Protein AF-A0A1H6KIJ2-F1 (afdb_monomer_lite)

Radius of gyration: 28.76 Å; chains: 1; bounding box: 81×51×108 Å

InterPro domains:
  IPR046292 Domain of unknown function DUF6329 [PF19854] (62-98)

Foldseek 3Di:
DDDDDKDDDDDDDDPDPPDAAEAAPEEAEDEQVVQVVCVVPQVDFDPVCVVCLVQFDDDPGYTRWHWYDYLPDQKIKTAHANNDRTRPDIDIGMRVVVVVVVVLFDPLNVVVVVLQVVQVVVVVVVVVVVDDDDDPVSRDDVVSNVVSVLVRVQVNLVVFLQWPHKDQPDPPDPPDDRMDTDTFDWDKWKKKWAKWKWFADDDDPDDDPPDPDDRIDTDDQQRVVVCQVLQQVLLVVPDDPLQVFANVLSPPPPNQPQNSFWRHWGWGWDDQPNGIIIMIMTITHDDDDPRSVVSVQVVVVCCQPPNVQVVQQPDWRDDPNGTMGMGRDDPPDPIDIDTPVVSVVDDDDDDPPPPDDD

Structure (mmCIF, N/CA/C/O backbone):
data_AF-A0A1H6KIJ2-F1
#
_entry.id   AF-A0A1H6KIJ2-F1
#
loop_
_atom_site.group_PDB
_atom_site.id
_atom_site.type_symbol
_atom_site.label_atom_id
_atom_site.label_alt_id
_atom_site.label_comp_id
_atom_site.label_asym_id
_atom_site.label_entity_id
_atom_site.label_seq_id
_atom_site.pdbx_PDB_ins_code
_atom_site.Cartn_x
_atom_site.Cartn_y
_atom_site.Cartn_z
_atom_site.occupancy
_atom_site.B_iso_or_equiv
_atom_site.auth_seq_id
_atom_site.auth_comp_id
_atom_site.auth_asym_id
_atom_site.auth_atom_id
_atom_site.pdbx_PDB_model_num
ATOM 1 N N . MET A 1 1 ? -14.673 24.470 26.037 1.00 60.09 1 MET A N 1
ATOM 2 C CA . MET A 1 1 ? -15.537 23.507 25.322 1.00 60.09 1 MET A CA 1
ATOM 3 C C . MET A 1 1 ? -15.009 23.392 23.914 1.00 60.09 1 MET A C 1
ATOM 5 O O . MET A 1 1 ? -15.068 24.378 23.185 1.00 60.09 1 MET A O 1
ATOM 9 N N . ASN A 1 2 ? -14.467 22.230 23.567 1.00 75.62 2 ASN A N 1
ATOM 10 C CA . ASN A 1 2 ? -14.126 21.924 22.184 1.00 75.62 2 ASN A CA 1
ATOM 11 C C . ASN A 1 2 ? -15.437 21.693 21.428 1.00 75.62 2 ASN A C 1
ATOM 13 O O . ASN A 1 2 ? -16.336 21.026 21.941 1.00 75.62 2 ASN A O 1
ATOM 17 N N . LYS A 1 3 ? -15.584 22.328 20.266 1.00 89.12 3 LYS A N 1
ATOM 18 C CA . LYS A 1 3 ? -16.722 22.100 19.374 1.00 89.12 3 LYS A CA 1
ATOM 19 C C . LYS A 1 3 ? -16.325 21.011 18.386 1.00 89.12 3 LYS A C 1
ATOM 21 O O . LYS A 1 3 ? -15.238 21.094 17.825 1.00 89.12 3 LYS A O 1
ATOM 26 N N . PHE A 1 4 ? -17.203 20.036 18.193 1.00 86.56 4 PHE A N 1
ATOM 27 C CA . PHE A 1 4 ? -17.086 19.051 17.125 1.00 86.56 4 PHE A CA 1
ATOM 28 C C . PHE A 1 4 ? -17.813 19.577 15.883 1.00 86.56 4 PHE A C 1
ATOM 30 O O . PHE A 1 4 ? -18.890 20.169 16.012 1.00 86.56 4 PHE A O 1
ATOM 37 N N . TYR A 1 5 ? -17.215 19.402 14.708 1.00 85.75 5 TYR A N 1
ATOM 38 C CA . TYR A 1 5 ? -17.758 19.853 13.430 1.00 85.75 5 TYR A CA 1
ATOM 39 C C . TYR A 1 5 ? -17.920 18.640 12.519 1.00 85.75 5 TYR A C 1
ATOM 41 O O . TYR A 1 5 ? -17.012 17.828 12.431 1.00 85.75 5 TYR A O 1
ATOM 49 N N . MET A 1 6 ? -19.065 18.542 11.850 1.00 89.31 6 MET A N 1
ATOM 50 C CA . MET A 1 6 ? -19.332 17.523 10.837 1.00 89.31 6 MET A CA 1
ATOM 51 C C . MET A 1 6 ? -20.196 18.125 9.733 1.00 89.31 6 MET A C 1
ATOM 53 O O . MET A 1 6 ? -20.999 19.033 9.993 1.00 89.31 6 MET A O 1
ATOM 57 N N . ASN A 1 7 ? -20.050 17.609 8.517 1.00 87.25 7 ASN A N 1
ATOM 58 C CA . ASN A 1 7 ? -20.950 17.937 7.421 1.00 87.25 7 ASN A CA 1
ATOM 59 C C . ASN A 1 7 ? -22.280 17.198 7.602 1.00 87.25 7 ASN A C 1
ATOM 61 O O . ASN A 1 7 ? -22.381 16.215 8.328 1.00 87.25 7 ASN A O 1
ATOM 65 N N . GLY A 1 8 ? -23.354 17.686 6.989 1.00 86.50 8 GLY A N 1
ATOM 66 C CA . GLY A 1 8 ? -24.650 17.031 7.132 1.00 86.50 8 GLY A CA 1
ATOM 67 C C . GLY A 1 8 ? -25.667 17.504 6.113 1.00 86.50 8 GLY A C 1
ATOM 68 O O . GLY A 1 8 ? -25.824 18.702 5.875 1.00 86.50 8 GLY A O 1
ATOM 69 N N . LYS A 1 9 ? -26.405 16.550 5.541 1.00 84.94 9 LYS A N 1
ATOM 70 C CA . LYS A 1 9 ? -27.549 16.817 4.668 1.00 84.94 9 LYS A CA 1
ATOM 71 C C . LYS A 1 9 ? -28.838 16.751 5.483 1.00 84.94 9 LYS A C 1
ATOM 73 O O . LYS A 1 9 ? -29.350 15.673 5.769 1.00 84.94 9 LYS A O 1
ATOM 78 N N . LEU A 1 10 ? -29.377 17.911 5.854 1.00 87.31 10 LEU A N 1
ATOM 79 C CA . LEU A 1 10 ? -30.657 17.989 6.559 1.00 87.31 10 LEU A CA 1
ATOM 80 C C . LEU A 1 10 ? -31.819 17.897 5.563 1.00 87.31 10 LEU A C 1
ATOM 82 O O . LEU A 1 10 ? -31.923 18.703 4.640 1.00 87.31 10 LEU A O 1
ATOM 86 N N . ILE A 1 11 ? -32.708 16.929 5.774 1.00 85.50 11 ILE A N 1
ATOM 87 C CA . ILE A 1 11 ? -33.933 16.731 4.990 1.00 85.50 11 ILE A CA 1
ATOM 88 C C . ILE A 1 11 ? -35.165 16.865 5.890 1.00 85.50 11 ILE A C 1
ATOM 90 O O . ILE A 1 11 ? -35.076 16.766 7.115 1.00 85.50 11 ILE A O 1
ATOM 94 N N . HIS A 1 12 ? -36.339 17.100 5.301 1.00 87.62 12 HIS A N 1
ATOM 95 C CA . HIS A 1 12 ? -37.582 17.053 6.069 1.00 87.62 12 HIS A CA 1
ATOM 96 C C . HIS A 1 12 ? -37.779 15.655 6.667 1.00 87.62 12 HIS A C 1
ATOM 98 O O . HIS A 1 12 ? -37.650 14.656 5.963 1.00 87.62 12 HIS A O 1
ATOM 104 N N . LYS A 1 13 ? -38.103 15.598 7.966 1.00 84.88 13 LYS A N 1
ATOM 105 C CA . LYS A 1 13 ? -38.296 14.334 8.688 1.00 84.88 13 LYS A CA 1
ATOM 106 C C . LYS A 1 13 ? -39.352 13.458 8.005 1.00 84.88 13 LYS A C 1
ATOM 108 O O . LYS A 1 13 ? -40.445 13.938 7.694 1.00 84.88 13 LYS A O 1
ATOM 113 N N . ALA A 1 14 ? -39.028 12.182 7.829 1.00 82.81 14 ALA A N 1
ATOM 114 C CA . ALA A 1 14 ? -39.998 11.158 7.469 1.00 82.81 14 ALA A CA 1
ATOM 115 C C . ALA A 1 14 ? -40.951 10.878 8.650 1.00 82.81 14 ALA A C 1
ATOM 117 O O . ALA A 1 14 ? -40.707 11.307 9.783 1.00 82.81 14 ALA A O 1
ATOM 118 N N . SER A 1 15 ? -42.070 10.196 8.391 1.00 86.12 15 SER A N 1
ATOM 119 C CA . SER A 1 15 ? -43.029 9.795 9.434 1.00 86.12 15 SER A CA 1
ATOM 120 C C . SER A 1 15 ? -42.448 8.773 10.416 1.00 86.12 15 SER A C 1
ATOM 122 O O . SER A 1 15 ? -42.837 8.756 11.582 1.00 86.12 15 SER A O 1
ATOM 124 N N . ASP A 1 16 ? -41.503 7.966 9.946 1.00 83.12 16 ASP A N 1
ATOM 125 C CA . ASP A 1 16 ? -40.693 7.005 10.683 1.00 83.12 16 ASP A CA 1
ATOM 126 C C . ASP A 1 16 ? -39.349 6.832 9.948 1.00 83.12 16 ASP A C 1
ATOM 128 O O . ASP A 1 16 ? -39.180 7.329 8.835 1.00 83.12 16 ASP A O 1
ATOM 132 N N . HIS A 1 17 ? -38.369 6.194 10.593 1.00 75.69 17 HIS A N 1
ATOM 133 C CA . HIS A 1 17 ? -37.035 5.992 10.009 1.00 75.69 17 HIS A CA 1
ATOM 134 C C . HIS A 1 17 ? -36.840 4.598 9.399 1.00 75.69 17 HIS A C 1
ATOM 136 O O . HIS A 1 17 ? -35.791 4.382 8.809 1.00 75.69 17 HIS A O 1
ATOM 142 N N . ASN A 1 18 ? -37.805 3.683 9.587 1.00 76.62 18 ASN A N 1
ATOM 143 C CA . ASN A 1 18 ? -37.815 2.268 9.179 1.00 76.62 18 ASN A CA 1
ATOM 144 C C . ASN A 1 18 ? -36.456 1.718 8.686 1.00 76.62 18 ASN A C 1
ATOM 146 O O . ASN A 1 18 ? -36.278 1.426 7.505 1.00 76.62 18 ASN A O 1
ATOM 150 N N . THR A 1 19 ? -35.476 1.645 9.592 1.00 84.00 19 THR A N 1
ATOM 151 C CA . THR A 1 19 ? -34.090 1.313 9.247 1.00 84.00 19 THR A CA 1
ATOM 152 C C . THR A 1 19 ? -33.938 -0.184 9.018 1.00 84.00 19 THR A C 1
ATOM 154 O O . THR A 1 19 ? -34.363 -0.979 9.860 1.00 84.00 19 THR A O 1
ATOM 157 N N . LYS A 1 20 ? -33.256 -0.558 7.937 1.00 88.06 20 LYS A N 1
ATOM 158 C CA . LYS A 1 20 ? -32.763 -1.916 7.691 1.00 88.06 20 LYS A CA 1
ATOM 159 C C . LYS A 1 20 ? -31.249 -1.951 7.914 1.00 88.06 20 LYS A C 1
ATOM 161 O O . LYS A 1 20 ? -30.598 -0.910 7.837 1.00 88.06 20 LYS A O 1
ATOM 166 N N . ARG A 1 21 ? -30.696 -3.121 8.241 1.00 92.56 21 ARG A N 1
ATOM 167 C CA . ARG A 1 21 ? -29.242 -3.296 8.363 1.00 92.56 21 ARG A CA 1
ATOM 168 C C . ARG A 1 21 ? -28.591 -3.031 7.002 1.00 92.56 21 ARG A C 1
ATOM 170 O O . ARG A 1 21 ? -29.127 -3.476 5.994 1.00 92.56 21 ARG A O 1
ATOM 177 N N . CYS A 1 22 ? -27.451 -2.349 6.990 1.00 94.56 22 CYS A N 1
ATOM 178 C CA . CYS A 1 22 ? -26.593 -2.259 5.812 1.00 94.56 22 CYS A CA 1
ATOM 179 C C . CYS A 1 22 ? -25.281 -2.989 6.103 1.00 94.56 22 CYS A C 1
ATOM 181 O O . CYS A 1 22 ? -24.675 -2.758 7.152 1.00 94.56 22 CYS A O 1
ATOM 183 N N . GLU A 1 23 ? -24.871 -3.871 5.203 1.00 95.44 23 GLU A N 1
ATOM 184 C CA . GLU A 1 23 ? -23.598 -4.587 5.234 1.00 95.44 23 GLU A CA 1
ATOM 185 C C . GLU A 1 23 ? -22.705 -3.992 4.144 1.00 95.44 23 GLU A C 1
ATOM 187 O O . GLU A 1 23 ? -23.127 -3.865 2.999 1.00 95.44 23 GLU A O 1
ATOM 192 N N . VAL A 1 24 ? -21.516 -3.517 4.521 1.00 95.81 24 VAL A N 1
ATOM 193 C CA . VAL A 1 24 ? -20.570 -2.912 3.575 1.00 95.81 24 VAL A CA 1
ATOM 194 C C . VAL A 1 24 ? -19.696 -4.025 3.017 1.00 95.81 24 VAL A C 1
ATOM 196 O O . VAL A 1 24 ? -18.833 -4.537 3.723 1.00 95.81 24 VAL A O 1
ATOM 199 N N . GLU A 1 25 ? -19.931 -4.386 1.761 1.00 94.06 25 GLU A N 1
ATOM 200 C CA . GLU A 1 25 ? -19.216 -5.451 1.050 1.00 94.06 25 GLU A CA 1
ATOM 201 C C . GLU A 1 25 ? -17.851 -4.990 0.538 1.00 94.06 25 GLU A C 1
ATOM 203 O O . GLU A 1 25 ? -16.907 -5.773 0.462 1.00 94.06 25 GLU A O 1
ATOM 208 N N . LYS A 1 26 ? -17.735 -3.707 0.173 1.00 90.31 26 LYS A N 1
ATOM 209 C CA . LYS A 1 26 ? -16.486 -3.117 -0.320 1.00 90.31 26 LYS A CA 1
ATOM 210 C C . LYS A 1 26 ? -16.385 -1.645 0.065 1.00 90.31 26 LYS A C 1
ATOM 212 O O . LYS A 1 26 ? -17.363 -0.898 -0.025 1.00 90.31 26 LYS A O 1
ATOM 217 N N . TRP A 1 27 ? -15.183 -1.237 0.459 1.00 91.12 27 TRP A N 1
ATOM 218 C CA . TRP A 1 27 ? -14.793 0.159 0.638 1.00 91.12 27 TRP A CA 1
ATOM 219 C C . TRP A 1 27 ? -14.029 0.598 -0.608 1.00 91.12 27 TRP A C 1
ATOM 221 O O . TRP A 1 27 ? -13.155 -0.129 -1.076 1.00 91.12 27 TRP A O 1
ATOM 231 N N . VAL A 1 28 ? -14.383 1.745 -1.182 1.00 89.19 28 VAL A N 1
ATOM 232 C CA . VAL A 1 28 ? -13.753 2.250 -2.406 1.00 89.19 28 VAL A CA 1
ATOM 233 C C . VAL A 1 28 ? -13.386 3.710 -2.216 1.00 89.19 28 VAL A C 1
ATOM 235 O O . VAL A 1 28 ? -14.250 4.540 -1.935 1.00 89.19 28 VAL A O 1
ATOM 238 N N . PHE A 1 29 ? -12.112 4.026 -2.406 1.00 88.56 29 PHE A N 1
ATOM 239 C CA . PHE A 1 29 ? -11.620 5.395 -2.405 1.00 88.56 29 PHE A CA 1
ATOM 240 C C . PHE A 1 29 ? -11.772 5.998 -3.800 1.00 88.56 29 PHE A C 1
ATOM 242 O O . PHE A 1 29 ? -11.504 5.350 -4.818 1.00 88.56 29 PHE A O 1
ATOM 249 N N . LEU A 1 30 ? -12.291 7.222 -3.842 1.00 89.00 30 LEU A N 1
ATOM 250 C CA . LEU A 1 30 ? -12.456 8.002 -5.055 1.00 89.00 30 LEU A CA 1
ATOM 251 C C . LEU A 1 30 ? -11.598 9.266 -4.994 1.00 89.00 30 LEU A C 1
ATOM 253 O O . LEU A 1 30 ? -11.577 9.925 -3.946 1.00 89.00 30 LEU A O 1
ATOM 257 N N . PRO A 1 31 ? -11.014 9.684 -6.131 1.00 86.94 31 PRO A N 1
ATOM 258 C CA . PRO A 1 31 ? -10.439 11.013 -6.255 1.00 86.94 31 PRO A CA 1
ATOM 259 C C . PRO A 1 31 ? -11.457 12.081 -5.852 1.00 86.94 31 PRO A C 1
ATOM 261 O O . PRO A 1 31 ? -12.638 12.002 -6.209 1.00 86.94 31 PRO A O 1
ATOM 264 N N . HIS A 1 32 ? -10.994 13.125 -5.163 1.00 89.44 32 HIS A N 1
ATOM 265 C CA . HIS A 1 32 ? -11.863 14.175 -4.617 1.00 89.44 32 HIS A CA 1
ATOM 266 C C . HIS A 1 32 ? -12.831 14.773 -5.656 1.00 89.44 32 HIS A C 1
ATOM 268 O O . HIS A 1 32 ? -14.014 14.982 -5.381 1.00 89.44 32 HIS A O 1
ATOM 274 N N . SER A 1 33 ? -12.359 15.009 -6.887 1.00 89.44 33 SER A N 1
ATOM 275 C CA . SER A 1 33 ? -13.191 15.541 -7.974 1.00 89.44 33 SER A CA 1
ATOM 276 C C . SER A 1 33 ? -14.326 14.602 -8.381 1.00 89.44 33 SER A C 1
ATOM 278 O O . SER A 1 33 ? -15.431 15.064 -8.675 1.00 89.44 33 SER A O 1
ATOM 280 N N . ASP A 1 34 ? -14.067 13.297 -8.400 1.00 90.38 34 ASP A N 1
ATOM 281 C CA . ASP A 1 34 ? -15.055 12.284 -8.762 1.00 90.38 34 ASP A CA 1
ATOM 282 C C . ASP A 1 34 ? -16.067 12.080 -7.638 1.00 90.38 34 ASP A C 1
ATOM 284 O O . ASP A 1 34 ? -17.275 12.045 -7.899 1.00 90.38 34 ASP A O 1
ATOM 288 N N . PHE A 1 35 ? -15.596 12.061 -6.388 1.00 93.00 35 PHE A N 1
ATOM 289 C CA . PHE A 1 35 ? -16.460 12.003 -5.215 1.00 93.00 35 PHE A CA 1
ATOM 290 C C . PHE A 1 35 ? -17.437 13.187 -5.174 1.00 93.00 35 PHE A C 1
ATOM 292 O O . PHE A 1 35 ? -18.651 12.990 -5.078 1.00 93.00 35 PHE A O 1
ATOM 299 N N . GLU A 1 36 ? -16.946 14.423 -5.318 1.00 92.25 36 GLU A N 1
ATOM 300 C CA . GLU A 1 36 ? -17.801 15.615 -5.315 1.00 92.25 36 GLU A CA 1
ATOM 301 C C . GLU A 1 36 ? -18.747 15.659 -6.526 1.00 92.25 36 GLU A C 1
ATOM 303 O O . GLU A 1 36 ? -19.911 16.053 -6.387 1.00 92.25 36 GLU A O 1
ATOM 308 N N . ARG A 1 37 ? -18.310 15.186 -7.705 1.00 92.19 37 ARG A N 1
ATOM 309 C CA . ARG A 1 37 ? -19.181 15.060 -8.886 1.00 92.19 37 ARG A CA 1
ATOM 310 C C . ARG A 1 37 ? -20.344 14.106 -8.617 1.00 92.19 37 ARG A C 1
ATOM 312 O O . ARG A 1 37 ? -21.491 14.462 -8.900 1.00 92.19 37 ARG A O 1
ATOM 319 N N . LEU A 1 38 ? -20.062 12.930 -8.059 1.00 92.56 38 LEU A N 1
ATOM 320 C CA . LEU A 1 38 ? -21.067 11.911 -7.760 1.00 92.56 38 LEU A CA 1
ATOM 321 C C . LEU A 1 38 ? -22.009 12.355 -6.632 1.00 92.56 38 LEU A C 1
ATOM 323 O O . LEU A 1 38 ? -23.226 12.204 -6.736 1.00 92.56 38 LEU A O 1
ATOM 327 N N . LYS A 1 39 ? -21.469 12.990 -5.589 1.00 92.00 39 LYS A N 1
ATOM 328 C CA . LYS A 1 39 ? -22.236 13.603 -4.495 1.00 92.00 39 LYS A CA 1
ATOM 329 C C . LYS A 1 39 ? -23.194 14.685 -4.998 1.00 92.00 39 LYS A C 1
ATOM 331 O O . LYS A 1 39 ? -24.330 14.765 -4.522 1.00 92.00 39 LYS A O 1
ATOM 336 N N . ALA A 1 40 ? -22.763 15.509 -5.955 1.00 92.00 40 ALA A N 1
ATOM 337 C CA . ALA A 1 40 ? -23.600 16.533 -6.573 1.00 92.00 40 ALA A CA 1
ATOM 338 C C . ALA A 1 40 ? -24.643 15.943 -7.541 1.00 92.00 40 ALA A C 1
ATOM 340 O O . ALA A 1 40 ? -25.762 16.456 -7.611 1.00 92.00 40 ALA A O 1
ATOM 341 N N . ASN A 1 41 ? -24.301 14.865 -8.257 1.00 91.62 41 ASN A N 1
ATOM 342 C CA . ASN A 1 41 ? -25.129 14.255 -9.301 1.00 91.62 41 ASN A CA 1
ATOM 343 C C . ASN A 1 41 ? -25.225 12.719 -9.152 1.00 91.62 41 ASN A C 1
ATOM 345 O O . ASN A 1 41 ? -24.701 11.985 -9.988 1.00 91.62 41 ASN A O 1
ATOM 349 N N . PRO A 1 42 ? -25.965 12.199 -8.155 1.00 87.94 42 PRO A N 1
ATOM 350 C CA . PRO A 1 42 ? -26.013 10.764 -7.847 1.00 87.94 42 PRO A CA 1
ATOM 351 C C . PRO A 1 42 ? -26.797 9.911 -8.862 1.00 87.94 42 PRO A C 1
ATOM 353 O O . PRO A 1 42 ? -26.993 8.730 -8.634 1.00 87.94 42 PRO A O 1
ATOM 356 N N . TYR A 1 43 ? -27.288 10.488 -9.961 1.00 88.19 43 TYR A N 1
ATOM 357 C CA . TYR A 1 43 ? -27.864 9.732 -11.086 1.00 88.19 43 TYR A CA 1
ATOM 358 C C . TYR A 1 43 ? -26.840 9.451 -12.189 1.00 88.19 43 TYR A C 1
ATOM 360 O O . TYR A 1 43 ? -27.171 8.806 -13.180 1.00 88.19 43 TYR A O 1
ATOM 368 N N . GLN A 1 44 ? -25.629 9.990 -12.060 1.00 89.06 44 GLN A N 1
ATOM 369 C CA . GLN A 1 44 ? -24.571 9.758 -13.022 1.00 89.06 44 GLN A CA 1
ATOM 370 C C . GLN A 1 44 ? -24.014 8.345 -12.837 1.00 89.06 44 GLN A C 1
ATOM 372 O O . GLN A 1 44 ? -23.743 7.923 -11.712 1.00 89.06 44 GLN A O 1
ATOM 377 N N . GLU A 1 45 ? -23.839 7.636 -13.950 1.00 91.50 45 GLU A N 1
ATOM 378 C CA . GLU A 1 45 ? -23.114 6.369 -13.968 1.00 91.50 45 GLU A CA 1
ATOM 379 C C . GLU A 1 45 ? -21.674 6.588 -13.502 1.00 91.50 45 GLU A C 1
ATOM 381 O O . GLU A 1 45 ? -21.045 7.601 -13.830 1.00 91.50 45 GLU A O 1
ATOM 386 N N . HIS A 1 46 ? -21.163 5.648 -12.714 1.00 90.62 46 HIS A N 1
ATOM 387 C CA . HIS A 1 46 ? -19.815 5.734 -12.180 1.00 90.62 46 HIS A CA 1
ATOM 388 C C . HIS A 1 46 ? -19.137 4.371 -12.222 1.00 90.62 46 HIS A C 1
ATOM 390 O O . HIS A 1 46 ? -19.660 3.389 -11.704 1.00 90.62 46 HIS A O 1
ATOM 396 N N . GLU A 1 47 ? -17.925 4.341 -12.765 1.00 86.31 47 GLU A N 1
ATOM 397 C CA . GLU A 1 47 ? -17.111 3.133 -12.930 1.00 86.31 47 GLU A CA 1
ATOM 398 C C . GLU A 1 47 ? -16.960 2.300 -11.648 1.00 86.31 47 GLU A C 1
ATOM 400 O O . GLU A 1 47 ? -17.204 1.100 -11.673 1.00 86.31 47 GLU A O 1
ATOM 405 N N . ALA A 1 48 ? -16.657 2.930 -10.508 1.00 86.69 48 ALA A N 1
ATOM 406 C CA . ALA A 1 48 ? -16.575 2.254 -9.209 1.00 86.69 48 ALA A CA 1
ATOM 407 C C . ALA A 1 48 ? -17.856 1.491 -8.814 1.00 86.69 48 ALA A C 1
ATOM 409 O O . ALA A 1 48 ? -17.786 0.476 -8.124 1.00 86.69 48 ALA A O 1
ATOM 410 N N . ILE A 1 49 ? -19.026 1.969 -9.246 1.00 91.94 49 ILE A N 1
ATOM 411 C CA . ILE A 1 49 ? -20.320 1.332 -8.969 1.00 91.94 49 ILE A CA 1
ATOM 412 C C . ILE A 1 49 ? -20.532 0.172 -9.935 1.00 91.94 49 ILE A C 1
ATOM 414 O O . ILE A 1 49 ? -20.928 -0.904 -9.501 1.00 91.94 49 ILE A O 1
ATOM 418 N N . THR A 1 50 ? -20.208 0.359 -11.216 1.00 90.69 50 THR A N 1
ATOM 419 C CA . THR A 1 50 ? -20.230 -0.711 -12.222 1.00 90.69 50 THR A CA 1
ATOM 420 C C . THR A 1 50 ? -19.337 -1.884 -11.811 1.00 90.69 50 THR A C 1
ATOM 422 O O . THR A 1 50 ? -19.776 -3.0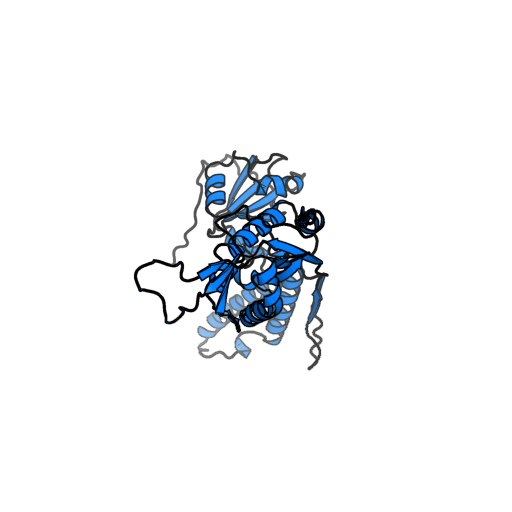31 -11.864 1.00 90.69 50 THR A O 1
ATOM 425 N N . ALA A 1 51 ? -18.121 -1.597 -11.337 1.00 85.94 51 ALA A N 1
ATOM 426 C CA . ALA A 1 51 ? -17.136 -2.588 -10.907 1.00 85.94 51 ALA A CA 1
ATOM 427 C C . ALA A 1 51 ? -17.622 -3.448 -9.733 1.00 85.94 51 ALA A C 1
ATOM 429 O O . ALA A 1 51 ? -17.384 -4.652 -9.686 1.00 85.94 51 ALA A O 1
ATOM 430 N N . ALA A 1 52 ? -18.311 -2.827 -8.775 1.00 89.00 52 ALA A N 1
ATOM 431 C CA . ALA A 1 52 ? -18.778 -3.485 -7.560 1.00 89.00 52 ALA A CA 1
ATOM 432 C C . ALA A 1 52 ? -20.258 -3.894 -7.618 1.00 89.00 52 ALA A C 1
ATOM 434 O O . ALA A 1 52 ? -20.825 -4.302 -6.605 1.00 89.00 52 ALA A O 1
ATOM 435 N N . ARG A 1 53 ? -20.898 -3.786 -8.788 1.00 90.81 53 ARG A N 1
ATOM 436 C CA . ARG A 1 53 ? -22.342 -3.984 -8.958 1.00 90.81 53 ARG A CA 1
ATOM 437 C C . ARG A 1 53 ? -22.823 -5.329 -8.434 1.00 90.81 53 ARG A C 1
ATOM 439 O O . ARG A 1 53 ? -23.847 -5.386 -7.766 1.00 90.81 53 ARG A O 1
ATOM 446 N N . ASP A 1 54 ? -22.064 -6.384 -8.702 1.00 90.69 54 ASP A N 1
ATOM 447 C CA . ASP A 1 54 ? -22.444 -7.752 -8.342 1.00 90.69 54 ASP A CA 1
ATOM 448 C C . ASP A 1 54 ? -22.310 -8.035 -6.830 1.00 90.69 54 ASP A C 1
ATOM 450 O O . ASP A 1 54 ? -22.793 -9.060 -6.353 1.00 90.69 54 ASP A O 1
ATOM 454 N N . LEU A 1 55 ? -21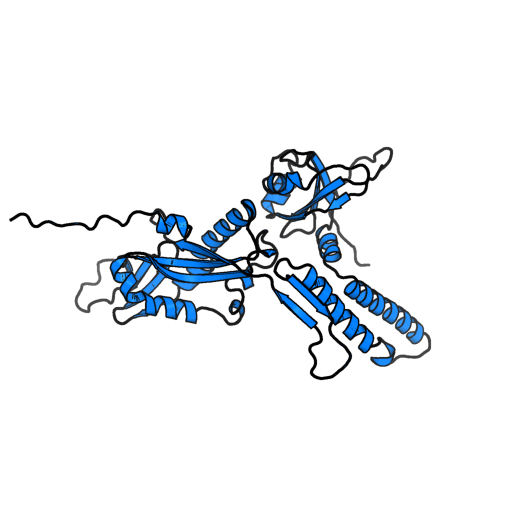.693 -7.122 -6.068 1.00 92.38 55 LEU A N 1
ATOM 455 C CA . LEU A 1 55 ? -21.636 -7.170 -4.604 1.00 92.38 55 LEU A CA 1
ATOM 456 C C . LEU A 1 55 ? -22.869 -6.526 -3.955 1.00 92.38 55 LEU A C 1
ATOM 458 O O . LEU A 1 55 ? -23.168 -6.806 -2.799 1.00 92.38 55 LEU A O 1
ATOM 462 N N . MET A 1 56 ? -23.590 -5.664 -4.677 1.00 95.62 56 MET A N 1
ATOM 463 C CA . MET A 1 56 ? -24.723 -4.915 -4.137 1.00 95.62 56 MET A CA 1
ATOM 464 C C . MET A 1 56 ? -26.048 -5.612 -4.432 1.00 95.62 56 MET A C 1
ATOM 466 O O . MET A 1 56 ? -26.370 -5.902 -5.584 1.00 95.62 56 MET A O 1
ATOM 470 N N . TYR A 1 57 ? -26.819 -5.882 -3.382 1.00 94.56 57 TYR A N 1
ATOM 471 C CA . TYR A 1 57 ? -28.148 -6.477 -3.483 1.00 94.56 57 TYR A CA 1
ATOM 472 C C . TYR A 1 57 ? -28.935 -6.303 -2.180 1.00 94.56 57 TYR A C 1
ATOM 474 O O . TYR A 1 57 ? -28.388 -6.001 -1.121 1.00 94.56 57 TYR A O 1
ATOM 482 N N . GLU A 1 58 ? -30.243 -6.541 -2.232 1.00 94.44 58 GLU A N 1
ATOM 483 C CA . GLU A 1 58 ? -31.094 -6.607 -1.045 1.00 94.44 58 GLU A CA 1
ATOM 484 C C . GLU A 1 58 ? -31.504 -8.060 -0.762 1.00 94.44 58 GLU A C 1
ATOM 486 O O . GLU A 1 58 ? -32.062 -8.739 -1.628 1.00 94.44 58 GLU A O 1
ATOM 491 N N . ASP A 1 59 ? -31.279 -8.530 0.468 1.00 92.44 59 ASP A N 1
ATOM 492 C CA . ASP A 1 59 ? -31.821 -9.800 0.963 1.00 92.44 59 ASP A CA 1
ATOM 493 C C . ASP A 1 59 ? -32.950 -9.556 1.989 1.00 92.44 59 ASP A C 1
ATOM 495 O O . ASP A 1 59 ? -33.435 -8.439 2.146 1.00 92.44 59 ASP A O 1
ATOM 499 N N . ASN A 1 60 ? -33.443 -10.571 2.704 1.00 90.12 60 ASN A N 1
ATOM 500 C CA . ASN A 1 60 ? -34.534 -10.351 3.670 1.00 90.12 60 ASN A CA 1
ATOM 501 C C . ASN A 1 60 ? -34.118 -9.558 4.927 1.00 90.12 60 ASN A C 1
ATOM 503 O O . ASN A 1 60 ? -34.981 -9.009 5.614 1.00 90.12 60 ASN A O 1
ATOM 507 N N . ASN A 1 61 ? -32.827 -9.506 5.246 1.00 90.88 61 ASN A N 1
ATOM 508 C CA . ASN A 1 61 ? -32.287 -9.010 6.509 1.00 90.88 61 ASN A CA 1
ATOM 509 C C . ASN A 1 61 ? -31.520 -7.690 6.354 1.00 90.88 61 ASN A C 1
ATOM 511 O O . ASN A 1 61 ? -31.587 -6.846 7.252 1.00 90.88 61 ASN A O 1
ATOM 515 N N . ALA A 1 62 ? -30.822 -7.499 5.235 1.00 94.75 62 ALA A N 1
ATOM 516 C CA . ALA A 1 62 ? -29.904 -6.395 5.011 1.00 94.75 62 ALA A CA 1
ATOM 517 C C . ALA A 1 62 ? -29.943 -5.858 3.570 1.00 94.75 62 ALA A C 1
ATOM 519 O O . ALA A 1 62 ? -30.452 -6.497 2.647 1.00 94.75 62 ALA A O 1
ATOM 520 N N . TYR A 1 63 ? -29.439 -4.638 3.415 1.00 95.38 63 TYR A N 1
ATOM 521 C CA . TYR A 1 63 ? -28.897 -4.148 2.154 1.00 95.38 63 TYR A CA 1
ATOM 522 C C . TYR A 1 63 ? -27.401 -4.451 2.139 1.00 95.38 63 TYR A C 1
ATOM 524 O O . TYR A 1 63 ? -26.702 -4.096 3.089 1.00 95.38 63 TYR A O 1
ATOM 532 N N . HIS A 1 64 ? -26.925 -5.086 1.080 1.00 96.44 64 HIS A N 1
ATOM 533 C CA . HIS A 1 64 ? -25.509 -5.267 0.799 1.00 96.44 64 HIS A CA 1
ATOM 534 C C . HIS A 1 64 ? -25.066 -4.092 -0.065 1.00 96.44 64 HIS A C 1
ATOM 536 O O . HIS A 1 64 ? -25.586 -3.877 -1.159 1.00 96.44 64 HIS A O 1
ATOM 542 N N . CYS A 1 65 ? -24.172 -3.277 0.477 1.00 97.00 65 CYS A N 1
ATOM 543 C CA . CYS A 1 65 ? -23.815 -1.964 -0.035 1.00 97.00 65 CYS A CA 1
ATOM 544 C C . CYS A 1 65 ? -22.309 -1.872 -0.284 1.00 97.00 65 CYS A C 1
ATOM 546 O O . CYS A 1 65 ? -21.522 -2.619 0.292 1.00 97.00 65 CYS A O 1
ATOM 548 N N . ILE A 1 66 ? -21.893 -0.854 -1.029 1.00 95.75 66 ILE A N 1
ATOM 549 C CA . ILE A 1 66 ? -20.510 -0.362 -0.997 1.00 95.75 66 ILE A CA 1
ATOM 550 C C . ILE A 1 66 ? -20.437 0.980 -0.272 1.00 95.75 66 ILE A C 1
ATOM 552 O O . ILE A 1 66 ? -21.405 1.747 -0.270 1.00 95.75 66 ILE A O 1
ATOM 556 N N . MET A 1 67 ? -19.288 1.278 0.332 1.00 96.31 67 MET A N 1
ATOM 557 C CA . MET A 1 67 ? -18.978 2.605 0.860 1.00 96.31 67 MET A CA 1
ATOM 558 C C . MET A 1 67 ? -17.965 3.284 -0.055 1.00 96.31 67 MET A C 1
ATOM 560 O O . MET A 1 67 ? -16.838 2.812 -0.185 1.00 96.31 67 MET A O 1
ATOM 564 N N . LEU A 1 68 ? -18.354 4.407 -0.655 1.00 94.88 68 LEU A N 1
ATOM 565 C CA . LEU A 1 68 ? -17.422 5.284 -1.356 1.00 94.88 68 LEU A CA 1
ATOM 566 C C . LEU A 1 68 ? -16.877 6.329 -0.383 1.00 94.88 68 LEU A C 1
ATOM 568 O O . LEU A 1 68 ? -17.659 6.992 0.302 1.00 94.88 68 LEU A O 1
ATOM 572 N N . LEU A 1 69 ? -15.560 6.491 -0.351 1.00 93.56 69 LEU A N 1
ATOM 573 C CA . LEU A 1 69 ? -14.845 7.470 0.463 1.00 93.56 69 LEU A CA 1
ATOM 574 C C . LEU A 1 69 ? -14.111 8.463 -0.436 1.00 93.56 69 LEU A C 1
ATOM 576 O O . LEU A 1 69 ? -13.629 8.107 -1.508 1.00 93.56 69 LEU A O 1
ATOM 580 N N . ASP A 1 70 ? -14.024 9.708 0.013 1.00 90.50 70 ASP A N 1
ATOM 581 C CA . ASP A 1 70 ? -13.158 10.716 -0.596 1.00 90.50 70 ASP A CA 1
ATOM 582 C C . ASP A 1 70 ? -11.709 10.494 -0.133 1.00 90.50 70 ASP A C 1
ATOM 584 O O . ASP A 1 70 ? -11.447 10.475 1.068 1.00 90.50 70 ASP A O 1
ATOM 588 N N . GLU A 1 71 ? -10.761 10.355 -1.063 1.00 84.81 71 GLU A N 1
ATOM 589 C CA . GLU A 1 71 ? -9.329 10.183 -0.758 1.00 84.81 71 GLU A CA 1
ATOM 590 C C . GLU A 1 71 ? -8.737 11.281 0.139 1.00 84.81 71 GLU A C 1
ATOM 592 O O . GLU A 1 71 ? -7.777 11.033 0.878 1.00 84.81 71 GLU A O 1
ATOM 597 N N . TYR A 1 72 ? -9.284 12.499 0.072 1.00 83.31 72 TYR A N 1
ATOM 598 C CA . TYR A 1 72 ? -8.808 13.651 0.846 1.00 83.31 72 TYR A CA 1
ATOM 599 C C . TYR A 1 72 ? -9.866 14.228 1.791 1.00 83.31 72 TYR A C 1
ATOM 601 O O . TYR A 1 72 ? -9.583 15.175 2.530 1.00 83.31 72 TYR A O 1
ATOM 609 N N . GLY A 1 73 ? -11.075 13.675 1.763 1.00 86.00 73 GLY A N 1
ATOM 610 C CA . GLY A 1 73 ? -12.196 14.095 2.589 1.00 86.00 73 GLY A CA 1
ATOM 611 C C . GLY A 1 73 ? -12.423 13.179 3.788 1.00 86.00 73 GLY A C 1
ATOM 612 O O . GLY A 1 73 ? -11.792 12.141 3.956 1.00 86.00 73 GLY A O 1
ATOM 613 N N . GLU A 1 74 ? -13.362 13.587 4.638 1.00 89.75 74 GLU A N 1
ATOM 614 C CA . GLU A 1 74 ? -13.789 12.803 5.807 1.00 89.75 74 GLU A CA 1
ATOM 615 C C . GLU A 1 74 ? -15.160 12.141 5.581 1.00 89.75 74 GLU A C 1
ATOM 617 O O . GLU A 1 74 ? -15.561 11.248 6.321 1.00 89.75 74 GLU A O 1
ATOM 622 N N . ASP A 1 75 ? -15.901 12.567 4.556 1.00 92.62 75 ASP A N 1
ATOM 623 C CA . ASP A 1 75 ? -17.265 12.117 4.279 1.00 92.62 75 ASP A CA 1
ATOM 624 C C . ASP A 1 75 ? -17.299 10.927 3.306 1.00 92.62 75 ASP A C 1
ATOM 626 O O . ASP A 1 75 ? -16.351 10.666 2.568 1.00 92.62 75 ASP A O 1
ATOM 630 N N . GLY A 1 76 ? -18.436 10.231 3.266 1.00 95.12 76 GLY A N 1
ATOM 631 C CA . GLY A 1 76 ? -18.653 9.089 2.384 1.00 95.12 76 GLY A CA 1
ATOM 632 C C . GLY A 1 76 ? -20.067 9.002 1.817 1.00 95.12 76 GLY A C 1
ATOM 633 O O . GLY A 1 76 ? -20.991 9.718 2.224 1.00 95.12 76 GLY A O 1
ATOM 634 N N . LEU A 1 77 ? -20.236 8.094 0.860 1.00 95.81 77 LEU A N 1
ATOM 635 C CA . LEU A 1 77 ? -21.519 7.716 0.277 1.00 95.81 77 LEU A CA 1
ATOM 636 C C . LEU A 1 77 ? -21.713 6.209 0.442 1.00 95.81 77 LEU A C 1
ATOM 638 O O . LEU A 1 77 ? -20.977 5.420 -0.144 1.00 95.81 77 LEU A O 1
ATOM 642 N N . LEU A 1 78 ? -22.732 5.813 1.201 1.00 96.31 78 LEU A N 1
ATOM 643 C CA . LEU A 1 78 ? -23.172 4.421 1.256 1.00 96.31 78 LEU A CA 1
ATOM 644 C C . LEU A 1 78 ? -24.142 4.175 0.102 1.00 96.31 78 LEU A C 1
ATOM 646 O O . LEU A 1 78 ? -25.123 4.914 -0.018 1.00 96.31 78 LEU A O 1
ATOM 650 N N . ILE A 1 79 ? -23.873 3.168 -0.729 1.00 96.38 79 ILE A N 1
ATOM 651 C CA . ILE A 1 79 ? -24.580 2.941 -1.993 1.00 96.38 79 ILE A CA 1
ATOM 652 C C . ILE A 1 79 ? -25.061 1.500 -2.104 1.00 96.38 79 ILE A C 1
ATOM 654 O O . ILE A 1 79 ? -24.314 0.567 -1.829 1.00 96.38 79 ILE A O 1
ATOM 658 N N . GLU A 1 80 ? -26.291 1.348 -2.580 1.00 95.38 80 GLU A N 1
ATOM 659 C CA . GLU A 1 80 ? -26.818 0.110 -3.147 1.00 95.38 80 GLU A CA 1
ATOM 660 C C . GLU A 1 80 ? -27.386 0.458 -4.537 1.00 95.38 80 GLU A C 1
ATOM 662 O O . GLU A 1 80 ? -28.036 1.496 -4.717 1.00 95.38 80 GLU A O 1
ATOM 667 N N . ALA A 1 81 ? -27.055 -0.342 -5.552 1.00 93.38 81 ALA A N 1
ATOM 668 C CA . ALA A 1 81 ? -27.317 0.009 -6.945 1.00 93.38 81 ALA A CA 1
ATOM 669 C C . ALA A 1 81 ? -28.510 -0.725 -7.582 1.00 93.38 81 ALA A C 1
ATOM 671 O O . ALA A 1 81 ? -28.886 -0.375 -8.695 1.00 93.38 81 ALA A O 1
ATOM 672 N N . GLU A 1 82 ? -29.103 -1.730 -6.936 1.00 89.56 82 GLU A N 1
ATOM 673 C CA . GLU A 1 82 ? -30.131 -2.643 -7.461 1.00 89.56 82 GLU A CA 1
ATOM 674 C C . GLU A 1 82 ? -29.812 -3.178 -8.876 1.00 89.56 82 GLU A C 1
ATOM 676 O O . GLU A 1 82 ? -30.695 -3.287 -9.733 1.00 89.56 82 GLU A O 1
ATOM 681 N N . GLY A 1 83 ? -28.537 -3.466 -9.162 1.00 89.00 83 GLY A N 1
ATOM 682 C CA . GLY A 1 83 ? -28.083 -3.931 -10.479 1.00 89.00 83 GLY A CA 1
ATOM 683 C C . GLY A 1 83 ? -27.961 -2.847 -11.562 1.00 89.00 83 GLY A C 1
ATOM 684 O O . GLY A 1 83 ? -27.838 -3.186 -12.738 1.00 89.00 83 GLY A O 1
ATOM 685 N N . PHE A 1 84 ? -27.992 -1.562 -11.199 1.00 90.88 84 PHE A N 1
ATOM 686 C CA . PHE A 1 84 ? -27.668 -0.445 -12.093 1.00 90.88 84 PHE A CA 1
ATOM 687 C C . PHE A 1 84 ? -26.201 -0.010 -11.950 1.00 90.88 84 PHE A C 1
ATOM 689 O O . PHE A 1 84 ? -25.511 -0.382 -11.007 1.00 90.88 84 PHE A O 1
ATOM 696 N N . ASP A 1 85 ? -25.746 0.835 -12.874 1.00 90.69 85 ASP A N 1
ATOM 697 C CA . ASP A 1 85 ? -24.382 1.383 -12.892 1.00 90.69 85 ASP A CA 1
ATOM 698 C C . ASP A 1 85 ? -24.292 2.770 -12.212 1.00 90.69 85 ASP A C 1
ATOM 700 O O . ASP A 1 85 ? -23.318 3.507 -12.370 1.00 90.69 85 ASP A O 1
ATOM 704 N N . TYR A 1 86 ? -25.326 3.148 -11.450 1.00 90.81 86 TYR A N 1
ATOM 705 C CA . TYR A 1 86 ? -25.425 4.409 -10.711 1.00 90.81 86 TYR A CA 1
ATOM 706 C C . TYR A 1 86 ? -26.018 4.181 -9.301 1.00 90.81 86 TYR A C 1
ATOM 708 O O . TYR A 1 86 ? -26.692 3.170 -9.080 1.00 90.81 86 TYR A O 1
ATOM 716 N N . PRO A 1 87 ? -25.817 5.110 -8.340 1.00 91.94 87 PRO A N 1
ATOM 717 C CA . PRO A 1 87 ? -26.334 4.992 -6.974 1.00 91.94 87 PRO A CA 1
ATOM 718 C C . PRO A 1 87 ? -27.864 5.083 -6.906 1.00 91.94 87 PRO A C 1
ATOM 720 O O . PRO A 1 87 ? -28.446 6.159 -6.736 1.00 91.94 87 PRO A O 1
ATOM 723 N N . ARG A 1 88 ? -28.544 3.944 -7.031 1.00 93.12 88 ARG A N 1
ATOM 724 C CA . ARG A 1 88 ? -30.007 3.895 -7.012 1.00 93.12 88 ARG A CA 1
ATOM 725 C C . ARG A 1 88 ? -30.582 4.171 -5.627 1.00 93.12 88 ARG A C 1
ATOM 727 O O . ARG A 1 88 ? -31.528 4.952 -5.499 1.00 93.12 88 ARG A O 1
ATOM 734 N N . LEU A 1 89 ? -29.966 3.592 -4.604 1.00 93.19 89 LEU A N 1
ATOM 735 C CA . LEU A 1 89 ? -30.151 3.927 -3.203 1.00 93.19 89 LEU A CA 1
ATOM 736 C C . LEU A 1 89 ? -28.835 4.504 -2.684 1.00 93.19 89 LEU A C 1
ATOM 738 O O . LEU A 1 89 ? -27.767 3.926 -2.875 1.00 93.19 89 LEU A O 1
ATOM 742 N N . SER A 1 90 ? -28.893 5.664 -2.030 1.00 93.12 90 SER A N 1
ATOM 743 C CA . SER A 1 90 ? -27.698 6.258 -1.440 1.00 93.12 90 SER A CA 1
ATOM 744 C C . SER A 1 90 ? -27.975 7.040 -0.167 1.00 93.12 90 SER A C 1
ATOM 746 O O . SER A 1 90 ? -29.041 7.635 0.028 1.00 93.12 90 SER A O 1
ATOM 748 N N . MET A 1 91 ? -26.972 7.060 0.703 1.00 92.38 91 MET A N 1
ATOM 749 C CA . MET A 1 91 ? -26.965 7.830 1.937 1.00 92.38 91 MET A CA 1
ATOM 750 C C . MET A 1 91 ? -25.647 8.588 2.052 1.00 92.38 91 MET A C 1
ATOM 752 O O . MET A 1 91 ? -24.574 8.011 1.912 1.00 92.38 91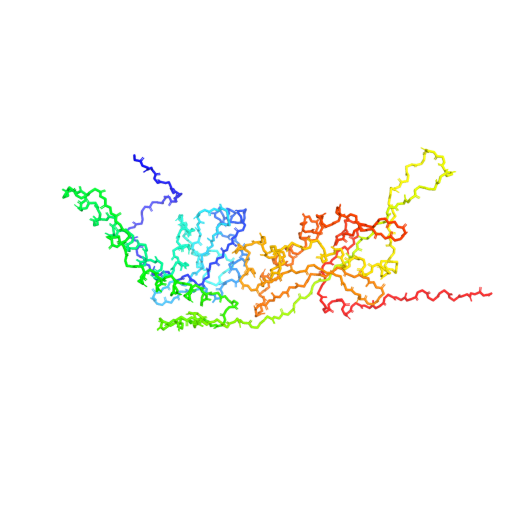 MET A O 1
ATOM 756 N N . PHE A 1 92 ? -25.742 9.888 2.339 1.00 93.38 92 PHE A N 1
ATOM 757 C CA . PHE A 1 92 ? -24.581 10.677 2.731 1.00 93.38 92 PHE A CA 1
ATOM 758 C C . PHE A 1 92 ? -24.179 10.294 4.153 1.00 93.38 92 PHE A C 1
ATOM 760 O O . PHE A 1 92 ? -24.999 10.399 5.070 1.00 93.38 92 PHE A O 1
ATOM 767 N N . VAL A 1 93 ? -22.936 9.858 4.316 1.00 94.31 93 VAL A N 1
ATOM 768 C CA . VAL A 1 93 ? -22.375 9.425 5.590 1.00 94.31 93 VAL A CA 1
ATOM 769 C C . VAL A 1 93 ? -21.347 10.467 6.013 1.00 94.31 93 VAL A C 1
ATOM 771 O O . VAL A 1 93 ? -20.263 10.516 5.435 1.00 94.31 93 VAL A O 1
ATOM 774 N N . PRO A 1 94 ? -21.681 11.353 6.963 1.00 92.81 94 PRO A N 1
ATOM 775 C CA . PRO A 1 94 ? -20.697 12.290 7.470 1.00 92.81 94 PRO A CA 1
ATOM 776 C C . PRO A 1 94 ? -19.642 11.556 8.290 1.00 92.81 94 PRO A C 1
ATOM 778 O O . PRO A 1 94 ? -19.990 10.621 9.015 1.00 92.81 94 PRO A O 1
ATOM 781 N N . ASP A 1 95 ? -18.393 12.013 8.203 1.00 92.00 95 ASP A N 1
ATOM 782 C CA . ASP A 1 95 ? -17.275 11.442 8.975 1.00 92.00 95 ASP A CA 1
ATOM 783 C C . ASP A 1 95 ? -17.120 9.917 8.750 1.00 92.00 95 ASP A C 1
ATOM 785 O O . ASP A 1 95 ? -16.849 9.130 9.658 1.00 92.00 95 ASP A O 1
ATOM 789 N N . ALA A 1 96 ? -17.367 9.479 7.510 1.00 94.00 96 ALA A N 1
ATOM 790 C CA . ALA A 1 96 ? -17.283 8.086 7.088 1.00 94.00 96 ALA A CA 1
ATOM 791 C C . ALA A 1 96 ? -15.862 7.526 7.199 1.00 94.00 96 ALA A C 1
ATOM 793 O O . ALA A 1 96 ? -15.701 6.329 7.430 1.00 94.00 96 ALA A O 1
ATOM 794 N N . LYS A 1 97 ? -14.840 8.379 7.085 1.00 90.94 97 LYS A N 1
ATOM 795 C CA . LYS A 1 97 ? -13.447 7.975 7.273 1.00 90.94 97 LYS A CA 1
ATOM 796 C C . LYS A 1 97 ? -13.179 7.481 8.696 1.00 90.94 97 LYS A C 1
ATOM 798 O O . LYS A 1 97 ? -12.622 6.401 8.851 1.00 90.94 97 LYS A O 1
ATOM 803 N N . SER A 1 98 ? -13.713 8.145 9.722 1.00 90.75 98 SER A N 1
ATOM 804 C CA . SER A 1 98 ? -13.663 7.637 11.103 1.00 90.75 98 SER A CA 1
ATOM 805 C C . SER A 1 98 ? -14.363 6.276 11.261 1.00 90.75 98 SER A C 1
ATOM 807 O O . SER A 1 98 ? -13.972 5.449 12.087 1.00 90.75 98 SER A O 1
ATOM 809 N N . ILE A 1 99 ? -15.413 6.009 10.473 1.00 93.06 99 ILE A N 1
ATOM 810 C CA . ILE A 1 99 ? -16.086 4.698 10.461 1.00 93.06 99 ILE A CA 1
ATOM 811 C C . ILE A 1 99 ? -15.182 3.640 9.817 1.00 93.06 99 ILE A C 1
ATOM 813 O O . ILE A 1 99 ? -15.113 2.524 10.330 1.00 93.06 99 ILE A O 1
ATOM 817 N N . TYR A 1 100 ? -14.485 3.986 8.734 1.00 91.12 100 TYR A N 1
ATOM 818 C CA . TYR A 1 100 ? -13.513 3.111 8.081 1.00 91.12 100 TYR A CA 1
ATOM 819 C C . TYR A 1 100 ? -12.333 2.773 8.997 1.00 91.12 100 TYR A C 1
ATOM 821 O O . TYR A 1 100 ? -12.031 1.600 9.195 1.00 91.12 100 TYR A O 1
ATOM 829 N N . GLU A 1 101 ? -11.739 3.774 9.647 1.00 89.00 101 GLU A N 1
ATOM 830 C CA . GLU A 1 101 ? -10.656 3.577 10.619 1.00 89.00 101 GLU A CA 1
ATOM 831 C C . GLU A 1 101 ? -11.102 2.650 11.758 1.00 89.00 101 GLU A C 1
ATOM 833 O O . GLU A 1 101 ? -10.398 1.714 12.143 1.00 89.00 101 GLU A O 1
ATOM 838 N N . ARG A 1 102 ? -12.331 2.840 12.255 1.00 87.88 102 ARG A N 1
ATOM 839 C CA . ARG A 1 102 ? -12.912 1.949 13.262 1.00 87.88 102 ARG A CA 1
ATOM 840 C C . ARG A 1 102 ? -13.139 0.531 12.738 1.00 87.88 102 ARG A C 1
ATOM 842 O O . ARG A 1 102 ? -12.985 -0.411 13.507 1.00 87.88 102 ARG A O 1
ATOM 849 N N . TYR A 1 103 ? -13.539 0.377 11.479 1.00 86.75 103 TYR A N 1
ATOM 850 C CA . TYR A 1 103 ? -13.694 -0.930 10.839 1.00 86.75 103 TYR A CA 1
ATOM 851 C C . TYR A 1 103 ? -12.354 -1.677 10.742 1.00 86.75 103 TYR A C 1
ATOM 853 O O . TYR A 1 103 ? -12.323 -2.884 10.968 1.00 86.75 103 TYR A O 1
ATOM 861 N N . GLN A 1 104 ? -11.257 -0.962 10.480 1.00 84.44 104 GLN A N 1
ATOM 862 C CA . GLN A 1 104 ? -9.904 -1.529 10.451 1.00 84.44 104 GLN A CA 1
ATOM 863 C C . GLN A 1 104 ? -9.330 -1.809 11.850 1.00 84.44 104 GLN A C 1
ATOM 865 O O . GLN A 1 104 ? -8.421 -2.622 12.002 1.00 84.44 104 GLN A O 1
ATOM 870 N N . THR A 1 105 ? -9.859 -1.155 12.886 1.00 88.94 105 THR A N 1
ATOM 871 C CA . THR A 1 105 ? -9.386 -1.332 14.263 1.00 88.94 105 THR A CA 1
ATOM 872 C C . THR A 1 105 ? -9.746 -2.725 14.785 1.00 88.94 105 THR A C 1
ATOM 874 O O . THR A 1 105 ? -10.913 -3.119 14.822 1.00 88.94 105 THR A O 1
ATOM 877 N N . SER A 1 106 ? -8.746 -3.470 15.248 1.00 89.69 106 SER A N 1
ATOM 878 C CA . SER A 1 106 ? -8.918 -4.818 15.785 1.00 89.69 106 SER A CA 1
ATOM 879 C C . SER A 1 106 ? -9.530 -4.824 17.196 1.00 89.69 106 SER A C 1
ATOM 881 O O . SER A 1 106 ? -9.414 -3.872 17.971 1.00 89.69 106 SER A O 1
ATOM 883 N N . GLU A 1 107 ? -10.161 -5.937 17.582 1.00 91.56 107 GLU A N 1
ATOM 884 C CA . GLU A 1 107 ? -10.725 -6.105 18.933 1.00 91.56 107 GLU A CA 1
ATOM 885 C C . GLU A 1 107 ? -9.683 -5.901 20.059 1.00 91.56 107 GLU A C 1
ATOM 887 O O . GLU A 1 107 ? -10.010 -5.277 21.071 1.00 91.56 107 GLU A O 1
ATOM 892 N N . PRO A 1 108 ? -8.426 -6.379 19.937 1.00 93.25 108 PRO A N 1
ATOM 893 C CA . PRO A 1 108 ? -7.386 -6.092 20.921 1.00 93.25 108 PRO A CA 1
ATOM 894 C C . PRO A 1 108 ? -7.021 -4.604 21.033 1.00 93.25 108 PRO A C 1
ATOM 896 O O . PRO A 1 108 ? -6.762 -4.144 22.143 1.00 93.25 108 PRO A O 1
ATOM 899 N N . GLU A 1 109 ? -7.045 -3.840 19.936 1.00 93.62 109 GLU A N 1
ATOM 900 C CA . GLU A 1 109 ? -6.821 -2.385 19.975 1.00 93.62 109 GLU A CA 1
ATOM 901 C C . GLU A 1 109 ? -7.946 -1.665 20.725 1.00 93.62 109 GLU A C 1
ATOM 903 O O . GLU A 1 109 ? -7.676 -0.797 21.557 1.00 93.62 109 GLU A O 1
ATOM 908 N N . LEU A 1 110 ? -9.203 -2.067 20.499 1.00 92.50 110 LEU A N 1
ATOM 909 C CA . LEU A 1 110 ? -10.348 -1.536 21.246 1.00 92.50 110 LEU A CA 1
ATOM 910 C C . LEU A 1 110 ? -10.241 -1.850 22.743 1.00 92.50 110 LEU A C 1
ATOM 912 O O . LEU A 1 110 ? -10.472 -0.975 23.574 1.00 92.50 110 LEU A O 1
ATOM 916 N N . LYS A 1 111 ? -9.816 -3.066 23.104 1.00 94.06 111 LYS A N 1
ATOM 917 C CA . LYS A 1 111 ? -9.563 -3.423 24.509 1.00 94.06 111 LYS A CA 1
ATOM 918 C C . LYS A 1 111 ? -8.445 -2.593 25.124 1.00 94.06 111 LYS A C 1
ATOM 920 O O . LYS A 1 111 ? -8.587 -2.148 26.256 1.00 94.06 111 LYS A O 1
ATOM 925 N N . LEU A 1 112 ? -7.359 -2.356 24.388 1.00 93.94 112 LEU A N 1
ATOM 926 C CA . LEU A 1 112 ? -6.272 -1.498 24.854 1.00 93.94 112 LEU A CA 1
ATOM 927 C C . LEU A 1 112 ? -6.764 -0.059 25.082 1.00 93.94 112 LEU A C 1
ATOM 929 O O . LEU A 1 112 ? -6.417 0.559 26.088 1.00 93.94 112 LEU A O 1
ATOM 933 N N . HIS A 1 113 ? -7.612 0.459 24.190 1.00 93.44 113 HIS A N 1
ATOM 934 C CA . HIS A 1 113 ? -8.267 1.754 24.370 1.00 93.44 113 HIS A CA 1
ATOM 935 C C . HIS A 1 113 ? -9.129 1.796 25.643 1.00 93.44 113 HIS A C 1
ATOM 937 O O . HIS A 1 113 ? -9.009 2.733 26.438 1.00 93.44 113 HIS A O 1
ATOM 943 N N . ASP A 1 114 ? -9.958 0.774 25.866 1.00 93.06 114 ASP A N 1
ATOM 944 C CA . ASP A 1 114 ? -10.801 0.666 27.060 1.00 93.06 114 ASP A CA 1
ATOM 945 C C . ASP A 1 114 ? -9.959 0.560 28.343 1.00 93.06 114 ASP A C 1
ATOM 947 O O . ASP A 1 114 ? -10.247 1.249 29.320 1.00 93.06 114 ASP A O 1
ATOM 951 N N . MET A 1 115 ? -8.849 -0.188 28.325 1.00 93.31 115 MET A N 1
ATOM 952 C CA . MET A 1 115 ? -7.913 -0.267 29.455 1.00 93.31 115 MET A CA 1
ATOM 953 C C . MET A 1 115 ? -7.334 1.100 29.822 1.00 93.31 115 MET A C 1
ATOM 955 O O . MET A 1 115 ? -7.269 1.449 31.000 1.00 93.31 115 MET A O 1
ATOM 959 N N . ILE A 1 116 ? -6.941 1.905 28.830 1.00 93.69 116 ILE A N 1
ATOM 960 C CA . ILE A 1 116 ? -6.447 3.268 29.074 1.00 93.69 116 ILE A CA 1
ATOM 961 C C . ILE A 1 116 ? -7.528 4.103 29.765 1.00 93.69 116 ILE A C 1
ATOM 963 O O . ILE A 1 116 ? -7.238 4.822 30.726 1.00 93.69 116 ILE A O 1
ATOM 967 N N . LYS A 1 117 ? -8.773 4.007 29.296 1.00 94.25 117 LYS A N 1
ATOM 968 C CA . LYS A 1 117 ? -9.900 4.750 29.860 1.00 94.25 117 LYS A CA 1
ATOM 969 C C . LYS A 1 117 ? -10.184 4.340 31.307 1.00 94.25 117 LYS A C 1
ATOM 971 O O . LYS A 1 117 ? -10.275 5.214 32.170 1.00 94.25 117 LYS A O 1
ATOM 976 N N . ASP A 1 118 ? -10.234 3.043 31.582 1.00 92.12 118 ASP A N 1
ATOM 977 C CA . ASP A 1 118 ? -10.452 2.502 32.925 1.00 92.12 118 ASP A CA 1
ATOM 978 C C . ASP A 1 118 ? -9.328 2.921 33.889 1.00 92.12 118 ASP A C 1
ATOM 980 O O . ASP A 1 118 ? -9.578 3.315 35.034 1.00 92.12 118 ASP A O 1
ATOM 984 N N . THR A 1 119 ? -8.075 2.919 33.423 1.00 92.56 119 THR A N 1
ATOM 985 C CA . THR A 1 119 ? -6.930 3.400 34.205 1.00 92.56 119 THR A CA 1
ATOM 986 C C . THR A 1 119 ? -7.039 4.890 34.521 1.00 92.56 119 THR A C 1
ATOM 988 O O . THR A 1 119 ? -6.746 5.292 35.650 1.00 92.56 119 THR A O 1
ATOM 991 N N . VAL A 1 120 ? -7.478 5.720 33.570 1.00 93.94 120 VAL A N 1
ATOM 992 C CA . VAL A 1 120 ? -7.708 7.155 33.808 1.00 93.94 120 VAL A CA 1
ATOM 993 C C . VAL A 1 120 ? -8.769 7.364 34.888 1.00 93.94 120 VAL A C 1
ATOM 995 O O . VAL A 1 120 ? -8.547 8.159 35.804 1.00 93.94 120 VAL A O 1
ATOM 998 N N . GLU A 1 121 ? -9.886 6.637 34.824 1.00 94.00 121 GLU A N 1
ATOM 999 C CA . GLU A 1 121 ? -10.953 6.711 35.830 1.00 94.00 121 GLU A CA 1
ATOM 1000 C C . GLU A 1 121 ? -10.431 6.312 37.222 1.00 94.00 121 GLU A C 1
ATOM 1002 O O . GLU A 1 121 ? -10.586 7.066 38.186 1.00 94.00 121 GLU A O 1
ATOM 1007 N N . LYS A 1 122 ? -9.690 5.203 37.321 1.00 90.88 122 LYS A N 1
ATOM 1008 C CA . LYS A 1 122 ? -9.079 4.732 38.576 1.00 90.88 122 LYS A CA 1
ATOM 1009 C C . LYS A 1 122 ? -8.053 5.711 39.156 1.00 90.88 122 LYS A C 1
ATOM 1011 O O . LYS A 1 122 ? -8.015 5.928 40.370 1.00 90.88 122 LYS A O 1
ATOM 1016 N N . ILE A 1 123 ? -7.194 6.297 38.321 1.00 93.06 123 ILE A N 1
ATOM 1017 C CA . ILE A 1 123 ? -6.211 7.297 38.766 1.00 93.06 123 ILE A CA 1
ATOM 1018 C C . ILE A 1 123 ? -6.927 8.549 39.268 1.00 93.06 123 ILE A C 1
ATOM 1020 O O . ILE A 1 123 ? -6.546 9.080 40.310 1.00 93.06 123 ILE A O 1
ATOM 1024 N N . ALA A 1 124 ? -7.974 8.999 38.573 1.00 93.69 124 ALA A N 1
ATOM 1025 C CA . ALA A 1 124 ? -8.769 10.142 39.006 1.00 93.69 124 ALA A CA 1
ATOM 1026 C C . ALA A 1 124 ? -9.407 9.898 40.386 1.00 93.69 124 ALA A C 1
ATOM 1028 O O . ALA A 1 124 ? -9.358 10.778 41.245 1.00 93.69 124 ALA A O 1
ATOM 1029 N N . GLU A 1 125 ? -9.929 8.695 40.642 1.00 92.38 125 GLU A N 1
ATOM 1030 C CA . GLU A 1 125 ? -10.441 8.312 41.963 1.00 92.38 125 GLU A CA 1
ATOM 1031 C C . GLU A 1 125 ? -9.354 8.354 43.049 1.00 92.38 125 GLU A C 1
ATOM 1033 O O . GLU A 1 125 ? -9.553 8.961 44.103 1.00 92.38 125 GLU A O 1
ATOM 1038 N N . LEU A 1 126 ? -8.184 7.760 42.793 1.00 91.12 126 LEU A N 1
ATOM 1039 C CA . LEU A 1 126 ? -7.068 7.721 43.748 1.00 91.12 126 LEU A CA 1
ATOM 1040 C C . LEU A 1 126 ? -6.451 9.104 44.005 1.00 91.12 126 LEU A C 1
ATOM 1042 O O . LEU A 1 126 ? -6.014 9.396 45.120 1.00 91.12 126 LEU A O 1
ATOM 1046 N N . ALA A 1 127 ? -6.460 9.981 43.003 1.00 92.69 127 ALA A N 1
ATOM 1047 C CA . ALA A 1 127 ? -6.026 11.366 43.150 1.00 92.69 127 ALA A CA 1
ATOM 1048 C C . ALA A 1 127 ? -6.894 12.141 44.156 1.00 92.69 127 ALA A C 1
ATOM 1050 O O . ALA A 1 127 ? -6.416 13.071 44.806 1.00 92.69 127 ALA A O 1
ATOM 1051 N N . HIS A 1 128 ? -8.152 11.732 44.346 1.00 93.62 128 HIS A N 1
ATOM 1052 C CA . HIS A 1 128 ? -9.033 12.281 45.377 1.00 93.62 128 HIS A CA 1
ATOM 1053 C C . HIS A 1 128 ? -8.813 11.680 46.777 1.00 93.62 128 HIS A C 1
ATOM 1055 O O . HIS A 1 128 ? -9.415 12.163 47.736 1.00 93.62 128 HIS A O 1
ATOM 1061 N N . THR A 1 129 ? -7.942 10.675 46.926 1.00 89.69 129 THR A N 1
ATOM 1062 C CA . THR A 1 129 ? -7.585 10.047 48.213 1.00 89.69 129 THR A CA 1
ATOM 1063 C C . THR A 1 129 ? -6.163 10.396 48.673 1.00 89.69 129 THR A C 1
ATOM 1065 O O . THR A 1 129 ? -5.506 9.574 49.308 1.00 89.69 129 THR A O 1
ATOM 1068 N N . ASP A 1 130 ? -5.663 11.582 48.314 1.00 88.06 130 ASP A N 1
ATOM 1069 C CA . ASP A 1 130 ? -4.314 12.093 48.623 1.00 88.06 130 ASP A CA 1
ATOM 1070 C C . ASP A 1 130 ? -3.136 11.322 47.979 1.00 88.06 130 ASP A C 1
ATOM 1072 O O . ASP A 1 130 ? -1.976 11.607 48.284 1.00 88.06 130 ASP A O 1
ATOM 1076 N N . LYS A 1 131 ? -3.383 10.375 47.057 1.00 91.25 131 LYS A N 1
ATOM 1077 C CA . LYS A 1 131 ? -2.318 9.745 46.256 1.00 91.25 131 LYS A CA 1
ATOM 1078 C C . LYS A 1 131 ? -2.006 10.621 45.041 1.00 91.25 131 LYS A C 1
ATOM 1080 O O . LYS A 1 131 ? -2.835 10.756 44.150 1.00 91.25 131 LYS A O 1
ATOM 1085 N N . THR A 1 132 ? -0.808 11.195 44.993 1.00 91.25 132 THR A N 1
ATOM 1086 C CA . THR A 1 132 ? -0.398 12.132 43.928 1.00 91.25 132 THR A CA 1
ATOM 1087 C C . THR A 1 132 ? 0.514 11.523 42.873 1.00 91.25 132 THR A C 1
ATOM 1089 O O . THR A 1 132 ? 0.588 12.040 41.763 1.00 91.25 132 THR A O 1
ATOM 1092 N N . ASP A 1 133 ? 1.189 10.426 43.208 1.00 93.31 133 ASP A N 1
ATOM 1093 C CA . ASP A 1 133 ? 2.222 9.814 42.382 1.00 93.31 133 ASP A CA 1
ATOM 1094 C C . ASP A 1 133 ? 1.832 8.377 42.027 1.00 93.31 133 ASP A C 1
ATOM 1096 O O . ASP A 1 133 ? 1.369 7.605 42.876 1.00 93.31 133 ASP A O 1
ATOM 1100 N N . PHE A 1 134 ? 2.017 8.028 40.756 1.00 92.88 134 PHE A N 1
ATOM 1101 C CA . PHE A 1 134 ? 1.626 6.747 40.177 1.00 92.88 134 PHE A CA 1
ATOM 1102 C C . PHE A 1 134 ? 2.794 6.170 39.382 1.00 92.88 134 PHE A C 1
ATOM 1104 O O . PHE A 1 134 ? 3.503 6.886 38.677 1.00 92.88 134 PHE A O 1
ATOM 1111 N N . THR A 1 135 ? 3.000 4.868 39.520 1.00 89.75 135 THR A N 1
ATOM 1112 C CA . THR A 1 135 ? 4.011 4.098 38.790 1.00 89.75 135 THR A CA 1
ATOM 1113 C C . THR A 1 135 ? 3.346 3.241 37.719 1.00 89.75 135 THR A C 1
ATOM 1115 O O . THR A 1 135 ? 2.142 3.016 37.789 1.00 89.75 135 THR A O 1
ATOM 1118 N N . SER A 1 136 ? 4.102 2.695 36.762 1.00 85.50 136 SER A N 1
ATOM 1119 C CA . SER A 1 136 ? 3.545 1.794 35.735 1.00 85.50 136 SER A CA 1
ATOM 1120 C C . SER A 1 136 ? 2.747 0.630 36.338 1.00 85.50 136 SER A C 1
ATOM 1122 O O . SER A 1 136 ? 1.683 0.294 35.831 1.00 85.50 136 SER A O 1
ATOM 1124 N N . ALA A 1 137 ? 3.190 0.100 37.486 1.00 83.62 137 ALA A N 1
ATOM 1125 C CA . ALA A 1 137 ? 2.491 -0.958 38.219 1.00 83.62 137 ALA A CA 1
ATOM 1126 C C . ALA A 1 137 ? 1.129 -0.526 38.801 1.00 83.62 137 ALA A C 1
ATOM 1128 O O . ALA A 1 137 ? 0.287 -1.369 39.099 1.00 83.62 137 ALA A O 1
ATOM 1129 N N . ASP A 1 138 ? 0.900 0.777 38.986 1.00 82.50 138 ASP A N 1
ATOM 1130 C CA . ASP A 1 138 ? -0.397 1.318 39.402 1.00 82.50 138 ASP A CA 1
ATOM 1131 C C . ASP A 1 138 ? -1.359 1.514 38.220 1.00 82.50 138 ASP A C 1
ATOM 1133 O O . ASP A 1 138 ? -2.570 1.634 38.440 1.00 82.50 138 ASP A O 1
ATOM 1137 N N . MET A 1 139 ? -0.817 1.587 36.998 1.00 84.25 139 MET A N 1
ATOM 1138 C CA . MET A 1 139 ? -1.525 2.012 35.794 1.00 84.25 139 MET A CA 1
ATOM 1139 C C . MET A 1 139 ? -2.125 0.825 35.041 1.00 84.25 139 MET A C 1
ATOM 1141 O O . MET A 1 139 ? -3.349 0.724 34.984 1.00 84.25 139 MET A O 1
ATOM 1145 N N . ILE A 1 140 ? -1.289 -0.036 34.451 1.00 85.00 140 ILE A N 1
ATOM 1146 C CA . ILE A 1 140 ? -1.710 -1.101 33.528 1.00 85.00 140 ILE A CA 1
ATOM 1147 C C . ILE A 1 140 ? -0.785 -2.322 33.679 1.00 85.00 140 ILE A C 1
ATOM 1149 O O . ILE A 1 140 ? 0.411 -2.166 33.928 1.00 85.00 140 ILE A O 1
ATOM 1153 N N . ASP A 1 141 ? -1.341 -3.528 33.532 1.00 87.94 141 ASP A N 1
ATOM 1154 C CA . ASP A 1 141 ? -0.568 -4.768 33.433 1.00 87.94 141 ASP A CA 1
ATOM 1155 C C . ASP A 1 141 ? 0.170 -4.833 32.085 1.00 87.94 141 ASP A C 1
ATOM 1157 O O . ASP A 1 141 ? -0.444 -4.898 31.019 1.00 87.94 141 ASP A O 1
ATOM 1161 N N . MET A 1 142 ? 1.502 -4.777 32.132 1.00 88.31 142 MET A N 1
ATOM 1162 C CA . MET A 1 142 ? 2.335 -4.750 30.929 1.00 88.31 142 MET A CA 1
ATOM 1163 C C . MET A 1 142 ? 2.299 -6.076 30.163 1.00 88.31 142 MET A C 1
ATOM 1165 O O . MET A 1 142 ? 2.393 -6.042 28.938 1.00 88.31 142 MET A O 1
ATOM 1169 N N . ASP A 1 143 ? 2.102 -7.206 30.850 1.00 88.12 143 ASP A N 1
ATOM 1170 C CA . ASP A 1 143 ? 2.011 -8.522 30.207 1.00 88.12 143 ASP A CA 1
ATOM 1171 C C . ASP A 1 143 ? 0.702 -8.621 29.399 1.00 88.12 143 ASP A C 1
ATOM 1173 O O . ASP A 1 143 ? 0.659 -9.166 28.291 1.00 88.12 143 ASP A O 1
ATOM 1177 N N . GLU A 1 144 ? -0.379 -8.031 29.924 1.00 90.50 144 GLU A N 1
ATOM 1178 C CA . GLU A 1 144 ? -1.659 -7.929 29.217 1.00 90.50 144 GLU A CA 1
ATOM 1179 C C . GLU A 1 144 ? -1.550 -7.017 27.987 1.00 90.50 144 GLU A C 1
ATOM 1181 O O . GLU A 1 144 ? -2.021 -7.385 26.908 1.00 90.50 144 GLU A O 1
ATOM 1186 N N . VAL A 1 145 ? -0.879 -5.866 28.112 1.00 92.19 145 VAL A N 1
ATOM 1187 C CA . VAL A 1 145 ? -0.634 -4.950 26.982 1.00 92.19 145 VAL A CA 1
ATOM 1188 C C . VAL A 1 145 ? 0.172 -5.636 25.889 1.00 92.19 145 VAL A C 1
ATOM 1190 O O . VAL A 1 145 ? -0.202 -5.562 24.721 1.00 92.19 145 VAL A O 1
ATOM 1193 N N . GLU A 1 146 ? 1.251 -6.327 26.251 1.00 91.50 146 GLU A N 1
ATOM 1194 C CA . GLU A 1 146 ? 2.081 -7.055 25.295 1.00 91.50 146 GLU A CA 1
ATOM 1195 C C . GLU A 1 146 ? 1.263 -8.107 24.532 1.00 91.50 146 GLU A C 1
ATOM 1197 O O . GLU A 1 146 ? 1.313 -8.168 23.299 1.00 91.50 146 GLU A O 1
ATOM 1202 N N . SER A 1 147 ? 0.429 -8.875 25.241 1.00 92.12 147 SER A N 1
ATOM 1203 C CA . SER A 1 147 ? -0.466 -9.854 24.620 1.00 92.12 147 SER A CA 1
ATOM 1204 C C . SER A 1 147 ? -1.479 -9.204 23.670 1.00 92.12 147 SER A C 1
ATOM 1206 O O . SER A 1 147 ? -1.713 -9.709 22.567 1.00 92.12 147 SER A O 1
ATOM 1208 N N . LEU A 1 148 ? -2.081 -8.076 24.062 1.00 94.81 148 LEU A N 1
ATOM 1209 C CA . LEU A 1 148 ? -3.031 -7.349 23.217 1.00 94.81 148 LEU A CA 1
ATOM 1210 C C . LEU A 1 148 ? -2.367 -6.811 21.952 1.00 94.81 148 LEU A C 1
ATOM 1212 O O . LEU A 1 148 ? -2.930 -6.978 20.874 1.00 94.81 148 LEU A O 1
ATOM 1216 N N . VAL A 1 149 ? -1.160 -6.249 22.058 1.00 94.69 149 VAL A N 1
ATOM 1217 C CA . VAL A 1 149 ? -0.398 -5.745 20.906 1.00 94.69 149 VAL A CA 1
ATOM 1218 C C . VAL A 1 149 ? -0.069 -6.879 19.932 1.00 94.69 149 VAL A C 1
ATOM 1220 O O . VAL A 1 149 ? -0.348 -6.757 18.740 1.00 94.69 149 VAL A O 1
ATOM 1223 N N . LYS A 1 150 ? 0.444 -8.018 20.418 1.00 94.56 150 LYS A N 1
ATOM 1224 C CA . LYS A 1 150 ? 0.739 -9.186 19.566 1.00 94.56 150 LYS A CA 1
ATOM 1225 C C . LYS A 1 150 ? -0.513 -9.686 18.840 1.00 94.56 150 LYS A C 1
ATOM 1227 O O . LYS A 1 150 ? -0.476 -9.978 17.646 1.00 94.56 150 LYS A O 1
ATOM 1232 N N . ASN A 1 151 ? -1.643 -9.751 19.543 1.00 94.81 151 ASN A N 1
ATOM 1233 C CA . ASN A 1 151 ? -2.910 -10.179 18.953 1.00 94.81 151 ASN A CA 1
ATOM 1234 C C . ASN A 1 151 ? -3.492 -9.151 17.970 1.00 94.81 151 ASN A C 1
ATOM 1236 O O . ASN A 1 151 ? -4.062 -9.568 16.964 1.00 94.81 151 ASN A O 1
ATOM 1240 N N . ALA A 1 152 ? -3.335 -7.849 18.228 1.00 95.12 152 ALA A N 1
ATOM 1241 C CA . ALA A 1 152 ? -3.731 -6.786 17.303 1.00 95.12 152 ALA A CA 1
ATOM 1242 C C . ALA A 1 152 ? -2.986 -6.924 15.973 1.00 95.12 152 ALA A C 1
ATOM 1244 O O . ALA A 1 152 ? -3.615 -7.005 14.922 1.00 95.12 152 ALA A O 1
ATOM 1245 N N . ILE A 1 153 ? -1.656 -7.060 16.035 1.00 95.38 153 ILE A N 1
ATOM 1246 C CA . ILE A 1 153 ? -0.802 -7.246 14.855 1.00 95.38 153 ILE A CA 1
ATOM 1247 C C . ILE A 1 153 ? -1.256 -8.472 14.058 1.00 95.38 153 ILE A C 1
ATOM 1249 O O . ILE A 1 153 ? -1.451 -8.384 12.852 1.00 95.38 153 ILE A O 1
ATOM 1253 N N . VAL A 1 154 ? -1.479 -9.611 14.720 1.00 95.88 154 VAL A N 1
ATOM 1254 C CA . VAL A 1 154 ? -1.940 -10.839 14.049 1.00 95.88 154 VAL A CA 1
ATOM 1255 C C . VAL A 1 154 ? -3.306 -10.657 13.387 1.00 95.88 154 VAL A C 1
ATOM 1257 O O . VAL A 1 154 ? -3.503 -11.143 12.276 1.00 95.88 154 VAL A O 1
ATOM 1260 N N . GLN A 1 155 ? -4.244 -9.966 14.041 1.00 93.69 155 GLN A N 1
ATOM 1261 C CA . GLN A 1 155 ? -5.561 -9.705 13.460 1.00 93.69 155 GLN A CA 1
ATOM 1262 C C . GLN A 1 155 ? -5.484 -8.763 12.259 1.00 93.69 155 GLN A C 1
ATOM 1264 O O . GLN A 1 155 ? -6.123 -9.050 11.252 1.00 93.69 155 GLN A O 1
ATOM 1269 N N . GLN A 1 156 ? -4.685 -7.698 12.328 1.00 91.69 156 GLN A N 1
ATOM 1270 C CA . GLN A 1 156 ? -4.505 -6.789 11.196 1.00 91.69 156 GLN A CA 1
ATOM 1271 C C . GLN A 1 156 ? -3.776 -7.461 10.029 1.00 91.69 156 GLN A C 1
ATOM 1273 O O . GLN A 1 156 ? -4.204 -7.336 8.886 1.00 91.69 156 GLN A O 1
ATOM 1278 N N . LEU A 1 157 ? -2.732 -8.252 10.297 1.00 93.62 157 LEU A N 1
ATOM 1279 C CA . LEU A 1 157 ? -2.060 -9.040 9.261 1.00 93.62 157 LEU A CA 1
ATOM 1280 C C . LEU A 1 157 ? -3.034 -9.989 8.556 1.00 93.62 157 LEU A C 1
ATOM 1282 O O . LEU A 1 157 ? -2.976 -10.117 7.342 1.00 93.62 157 LEU A O 1
ATOM 1286 N N . ALA A 1 158 ? -3.953 -10.616 9.293 1.00 90.88 158 ALA A N 1
ATOM 1287 C CA . ALA A 1 158 ? -4.955 -11.512 8.719 1.00 90.88 158 ALA A CA 1
ATOM 1288 C C . ALA A 1 158 ? -6.016 -10.803 7.852 1.00 90.88 158 ALA A C 1
ATOM 1290 O O . ALA A 1 158 ? -6.762 -11.482 7.150 1.00 90.88 158 ALA A O 1
ATOM 1291 N N . GLN A 1 159 ? -6.112 -9.471 7.912 1.00 86.62 159 GLN A N 1
ATOM 1292 C CA . GLN A 1 159 ? -6.990 -8.678 7.046 1.00 86.62 159 GLN A CA 1
ATOM 1293 C C . GLN A 1 159 ? -6.307 -8.253 5.739 1.00 86.62 159 GLN A C 1
ATOM 1295 O O . GLN A 1 159 ? -6.991 -7.796 4.826 1.00 86.62 159 GLN A O 1
ATOM 1300 N N . ARG A 1 160 ? -4.980 -8.394 5.632 1.00 88.25 160 ARG A N 1
ATOM 1301 C CA . ARG A 1 160 ? -4.239 -8.010 4.430 1.00 88.25 160 ARG A CA 1
ATOM 1302 C C . ARG A 1 160 ? -4.378 -9.055 3.327 1.00 88.25 160 ARG A C 1
ATOM 1304 O O . ARG A 1 160 ? -4.267 -10.251 3.578 1.00 88.25 160 ARG A O 1
ATOM 1311 N N . TYR A 1 161 ? -4.539 -8.589 2.091 1.00 85.75 161 TYR A N 1
ATOM 1312 C CA . TYR A 1 161 ? -4.712 -9.456 0.922 1.00 85.75 161 TYR A CA 1
ATOM 1313 C C . TYR A 1 161 ? -3.432 -10.222 0.535 1.00 85.75 161 TYR A C 1
ATOM 1315 O O . TYR A 1 161 ? -3.495 -11.321 -0.011 1.00 85.75 161 TYR A O 1
ATOM 1323 N N . ASP A 1 162 ? -2.257 -9.668 0.838 1.00 90.12 162 ASP A N 1
ATOM 1324 C CA . ASP A 1 162 ? -0.947 -10.271 0.569 1.00 90.12 162 ASP A CA 1
ATOM 1325 C C . ASP A 1 162 ? -0.478 -11.256 1.658 1.00 90.12 162 ASP A C 1
ATOM 1327 O O . ASP A 1 162 ? 0.594 -11.855 1.536 1.00 90.12 162 ASP A O 1
ATOM 1331 N N . ILE A 1 163 ? -1.276 -11.470 2.710 1.00 94.75 163 ILE A N 1
ATOM 1332 C CA . ILE A 1 163 ? -0.961 -12.381 3.813 1.00 94.75 163 ILE A CA 1
ATOM 1333 C C . ILE A 1 163 ? -1.906 -13.579 3.796 1.00 94.75 163 ILE A C 1
ATOM 1335 O O . ILE A 1 163 ? -3.104 -13.477 4.044 1.00 94.75 163 ILE A O 1
ATOM 1339 N N . LYS A 1 164 ? -1.330 -14.762 3.603 1.00 94.25 164 LYS A N 1
ATOM 1340 C CA . LYS A 1 164 ? -2.057 -16.032 3.602 1.00 94.25 164 LYS A CA 1
ATOM 1341 C C . LYS A 1 164 ? -2.484 -16.454 5.005 1.00 94.25 164 LYS A C 1
ATOM 1343 O O . LYS A 1 164 ? -3.548 -17.042 5.206 1.00 94.25 164 LYS A O 1
ATOM 1348 N N . MET A 1 165 ? -1.607 -16.248 5.986 1.00 95.25 165 MET A N 1
ATOM 1349 C CA . MET A 1 165 ? -1.857 -16.624 7.375 1.00 95.25 165 MET A CA 1
ATOM 1350 C C . MET A 1 165 ? -0.979 -15.811 8.322 1.00 95.25 165 MET A C 1
ATOM 1352 O O . MET A 1 165 ? 0.222 -15.683 8.107 1.00 95.25 165 MET A O 1
ATOM 1356 N N . ALA A 1 166 ? -1.558 -15.378 9.440 1.00 96.50 166 ALA A N 1
ATOM 1357 C CA . ALA A 1 166 ? -0.827 -14.873 10.594 1.00 96.50 166 ALA A CA 1
ATOM 1358 C C . ALA A 1 166 ? -1.313 -15.576 11.866 1.00 96.50 166 ALA A C 1
ATOM 1360 O O . ALA A 1 166 ? -2.506 -15.850 12.027 1.00 96.50 166 ALA A O 1
ATOM 1361 N N . LYS A 1 167 ? -0.394 -15.893 12.779 1.00 95.31 167 LYS A N 1
ATOM 1362 C CA . LYS A 1 167 ? -0.717 -16.565 14.039 1.00 95.31 167 LYS A CA 1
ATOM 1363 C C . LYS A 1 167 ? 0.175 -16.084 15.173 1.00 95.31 167 LYS A C 1
ATOM 1365 O O . LYS A 1 167 ? 1.393 -16.078 15.039 1.00 95.31 167 LYS A O 1
ATOM 1370 N N . ASN A 1 168 ? -0.442 -15.806 16.319 1.00 93.44 168 ASN A N 1
ATOM 1371 C CA . ASN A 1 168 ? 0.276 -15.622 17.573 1.00 93.44 168 ASN A CA 1
ATOM 1372 C C . ASN A 1 168 ? 0.794 -16.987 18.069 1.00 93.44 168 ASN A C 1
ATOM 1374 O O . ASN A 1 168 ? 0.012 -17.922 18.283 1.00 93.44 168 ASN A O 1
ATOM 1378 N N . THR A 1 169 ? 2.112 -17.111 18.182 1.00 92.06 169 THR A N 1
ATOM 1379 C CA . THR A 1 169 ? 2.833 -18.304 18.643 1.00 92.06 169 THR A CA 1
ATOM 1380 C C . THR A 1 169 ? 3.560 -18.083 19.962 1.00 92.06 169 THR A C 1
ATOM 1382 O O . THR A 1 169 ? 4.255 -18.994 20.410 1.00 92.06 169 THR A O 1
ATOM 1385 N N . ASP A 1 170 ? 3.376 -16.922 20.589 1.00 89.31 170 ASP A N 1
ATOM 1386 C CA . ASP A 1 170 ? 3.957 -16.603 21.883 1.00 89.31 170 ASP A CA 1
ATOM 1387 C C . ASP A 1 170 ? 3.499 -17.607 22.954 1.00 89.31 170 ASP A C 1
ATOM 1389 O O . ASP A 1 170 ? 2.309 -17.877 23.151 1.00 89.31 170 ASP A O 1
ATOM 1393 N N . ILE A 1 171 ? 4.485 -18.183 23.637 1.00 86.31 171 ILE A N 1
ATOM 1394 C CA . ILE A 1 171 ? 4.308 -19.104 24.762 1.00 86.31 171 ILE A CA 1
ATOM 1395 C C . ILE A 1 171 ? 5.062 -18.638 26.018 1.00 86.31 171 ILE A C 1
ATOM 1397 O O . ILE A 1 171 ? 5.209 -19.419 26.960 1.00 86.31 171 ILE A O 1
ATOM 1401 N N . GLY A 1 172 ? 5.559 -17.397 26.036 1.00 82.31 172 GLY A N 1
ATOM 1402 C CA . GLY A 1 172 ? 6.306 -16.812 27.149 1.00 82.31 172 GLY A CA 1
ATOM 1403 C C . GLY A 1 172 ? 7.706 -17.403 27.327 1.00 82.31 172 GLY A C 1
ATOM 1404 O O . GLY A 1 172 ? 8.164 -17.576 28.458 1.00 82.31 172 GLY A O 1
ATOM 1405 N N . VAL A 1 173 ? 8.366 -17.787 26.228 1.00 84.25 173 VAL A N 1
ATOM 1406 C CA . VAL A 1 173 ? 9.716 -18.369 26.244 1.00 84.25 173 VAL A CA 1
ATOM 1407 C C . VAL A 1 173 ? 10.658 -17.523 25.399 1.00 84.25 173 VAL A C 1
ATOM 1409 O O . VAL A 1 173 ? 10.458 -17.380 24.195 1.00 84.25 173 VAL A O 1
ATOM 1412 N N . ASP A 1 174 ? 11.729 -17.039 26.030 1.00 83.31 174 ASP A N 1
ATOM 1413 C CA . ASP A 1 174 ? 12.761 -16.242 25.370 1.00 83.31 174 ASP A CA 1
ATOM 1414 C C . ASP A 1 174 ? 13.309 -16.936 24.111 1.00 83.31 174 ASP A C 1
ATOM 1416 O O . ASP A 1 174 ? 13.520 -18.154 24.080 1.00 83.31 174 ASP A O 1
ATOM 1420 N N . PHE A 1 175 ? 13.617 -16.132 23.089 1.00 82.69 175 PHE A N 1
ATOM 1421 C CA . PHE A 1 175 ? 14.207 -16.552 21.809 1.00 82.69 175 PHE A CA 1
ATOM 1422 C C . PHE A 1 175 ? 13.307 -17.406 20.901 1.00 82.69 175 PHE A C 1
ATOM 1424 O O . PHE A 1 175 ? 13.777 -17.859 19.853 1.00 82.69 175 PHE A O 1
ATOM 1431 N N . GLN A 1 176 ? 12.036 -17.622 21.254 1.00 86.94 176 GLN A N 1
ATOM 1432 C CA . GLN A 1 176 ? 11.044 -18.120 20.301 1.00 86.94 176 GLN A CA 1
ATOM 1433 C C . GLN A 1 176 ? 10.357 -16.958 19.574 1.00 86.94 176 GLN A C 1
ATOM 1435 O O . GLN A 1 176 ? 10.212 -15.883 20.149 1.00 86.94 176 GLN A O 1
ATOM 1440 N N . PRO A 1 177 ? 9.962 -17.141 18.303 1.00 89.50 177 PRO A N 1
ATOM 1441 C CA . PRO A 1 177 ? 9.196 -16.129 17.594 1.00 89.50 177 PRO A CA 1
ATOM 1442 C C . PRO A 1 177 ? 7.778 -16.034 18.167 1.00 89.50 177 PRO A C 1
ATOM 1444 O O . PRO A 1 177 ? 7.064 -17.034 18.279 1.00 89.50 177 PRO A O 1
ATOM 1447 N N . ASP A 1 178 ? 7.356 -14.810 18.464 1.00 92.69 178 ASP A N 1
ATOM 1448 C CA . ASP A 1 178 ? 6.022 -14.523 19.000 1.00 92.69 178 ASP A CA 1
ATOM 1449 C C . ASP A 1 178 ? 4.917 -14.618 17.945 1.00 92.69 178 ASP A C 1
ATOM 1451 O O . ASP A 1 178 ? 3.751 -14.834 18.272 1.00 92.69 178 ASP A O 1
ATOM 1455 N N . ILE A 1 179 ? 5.266 -14.440 16.669 1.00 95.12 179 ILE A N 1
ATOM 1456 C CA . ILE A 1 179 ? 4.315 -14.425 15.560 1.00 95.12 179 ILE A CA 1
ATOM 1457 C C . ILE A 1 179 ? 4.868 -15.259 14.403 1.00 95.12 179 ILE A C 1
ATOM 1459 O O . ILE A 1 179 ? 6.024 -15.114 14.008 1.00 95.12 179 ILE A O 1
ATOM 1463 N N . HIS A 1 180 ? 4.011 -16.104 13.833 1.00 95.00 180 HIS A N 1
ATOM 1464 C CA . HIS A 1 180 ? 4.248 -16.811 12.576 1.00 95.00 180 HIS A CA 1
ATOM 1465 C C . HIS A 1 180 ? 3.409 -16.181 11.465 1.00 95.00 180 HIS A C 1
ATOM 1467 O O . HIS A 1 180 ? 2.197 -16.024 11.632 1.00 95.00 180 HIS A O 1
ATOM 1473 N N . VAL A 1 181 ? 4.039 -15.848 10.336 1.00 96.62 181 VAL A N 1
ATOM 1474 C CA . VAL A 1 181 ? 3.390 -15.225 9.172 1.00 96.62 181 VAL A CA 1
ATOM 1475 C C . VAL A 1 181 ? 3.772 -15.984 7.905 1.00 96.62 181 VAL A C 1
ATOM 1477 O O . VAL A 1 181 ? 4.940 -16.305 7.694 1.00 96.62 181 VAL A O 1
ATOM 1480 N N . GLU A 1 182 ? 2.787 -16.257 7.056 1.00 96.00 182 GLU A N 1
ATOM 1481 C CA . GLU A 1 182 ? 2.971 -16.768 5.700 1.00 96.00 182 GLU A CA 1
ATOM 1482 C C . GLU A 1 182 ? 2.363 -15.766 4.721 1.00 96.00 182 GLU A C 1
ATOM 1484 O O . GLU A 1 182 ? 1.172 -15.466 4.805 1.00 96.00 182 GLU A O 1
ATOM 1489 N N . ALA A 1 183 ? 3.182 -15.251 3.805 1.00 94.88 183 ALA A N 1
ATOM 1490 C CA . ALA A 1 183 ? 2.729 -14.380 2.728 1.00 94.88 183 ALA A CA 1
ATOM 1491 C C . ALA A 1 183 ? 2.092 -15.193 1.593 1.00 94.88 183 ALA A C 1
ATOM 1493 O O . ALA A 1 183 ? 2.394 -16.379 1.406 1.00 94.88 183 ALA A O 1
ATOM 1494 N N . GLU A 1 184 ? 1.216 -14.545 0.833 1.00 94.12 184 GLU A N 1
ATOM 1495 C CA . GLU A 1 184 ? 0.738 -15.082 -0.432 1.00 94.12 184 GLU A CA 1
ATOM 1496 C C . GLU A 1 184 ? 1.847 -15.099 -1.486 1.00 94.12 184 GLU A C 1
ATOM 1498 O O . GLU A 1 184 ? 2.864 -14.404 -1.398 1.00 94.12 184 GLU A O 1
ATOM 1503 N N . LYS A 1 185 ? 1.666 -15.946 -2.501 1.00 94.44 185 LYS A N 1
ATOM 1504 C CA . LYS A 1 185 ? 2.622 -16.009 -3.603 1.00 94.44 185 LYS A CA 1
ATOM 1505 C C . LYS A 1 185 ? 2.422 -14.809 -4.529 1.00 94.44 185 LYS A C 1
ATOM 1507 O O . LYS A 1 185 ? 1.343 -14.636 -5.089 1.00 94.44 185 LYS A O 1
ATOM 1512 N N . LEU A 1 186 ? 3.501 -14.070 -4.764 1.00 95.50 186 LEU A N 1
ATOM 1513 C CA . LEU A 1 186 ? 3.531 -12.992 -5.745 1.00 95.50 186 LEU A CA 1
ATOM 1514 C C . LEU A 1 186 ? 3.763 -13.532 -7.163 1.00 95.50 186 LEU A C 1
ATOM 1516 O O . LEU A 1 186 ? 4.457 -14.537 -7.369 1.00 95.50 186 LEU A O 1
ATOM 1520 N N . THR A 1 187 ? 3.147 -12.862 -8.129 1.00 96.12 187 THR A N 1
ATOM 1521 C CA . THR A 1 187 ? 3.329 -13.077 -9.565 1.00 96.12 187 THR A CA 1
ATOM 1522 C C . THR A 1 187 ? 3.866 -11.797 -10.185 1.00 96.12 187 THR A C 1
ATOM 1524 O O . THR A 1 187 ? 3.516 -10.700 -9.760 1.00 96.12 187 THR A O 1
ATOM 1527 N N . GLU A 1 188 ? 4.722 -11.943 -11.185 1.00 96.44 188 GLU A N 1
ATOM 1528 C CA . GLU A 1 188 ? 5.338 -10.821 -11.878 1.00 96.44 188 GLU A CA 1
ATOM 1529 C C . GLU A 1 188 ? 4.465 -10.357 -13.048 1.00 96.44 188 GLU A C 1
ATOM 1531 O O . GLU A 1 188 ? 3.973 -11.176 -13.826 1.00 96.44 188 GLU A O 1
ATOM 1536 N N . LEU A 1 189 ? 4.300 -9.042 -13.171 1.00 96.56 189 LEU A N 1
ATOM 1537 C CA . LEU A 1 189 ? 3.642 -8.371 -14.284 1.00 96.56 189 LEU A CA 1
ATOM 1538 C C . LEU A 1 189 ? 4.558 -7.249 -14.782 1.00 96.56 189 LEU A C 1
ATOM 1540 O O . LEU A 1 189 ? 4.957 -6.392 -13.997 1.00 96.56 189 LEU A O 1
ATOM 1544 N N . LYS A 1 190 ? 4.899 -7.259 -16.073 1.00 97.19 190 LYS A N 1
ATOM 1545 C CA . LYS A 1 190 ? 5.832 -6.297 -16.672 1.00 97.19 190 LYS A CA 1
ATOM 1546 C C . LYS A 1 190 ? 5.157 -5.390 -17.681 1.00 97.19 190 LYS A C 1
ATOM 1548 O O . LYS A 1 190 ? 4.382 -5.851 -18.524 1.00 97.19 190 LYS A O 1
ATOM 1553 N N . PHE A 1 191 ? 5.544 -4.124 -17.619 1.00 96.94 191 PHE A N 1
ATOM 1554 C CA . PHE A 1 191 ? 5.143 -3.096 -18.563 1.00 96.94 191 PHE A CA 1
ATOM 1555 C C . PHE A 1 191 ? 6.369 -2.434 -19.169 1.00 96.94 191 PHE A C 1
ATOM 1557 O O . PHE A 1 191 ? 7.276 -2.028 -18.449 1.00 96.94 191 PHE A O 1
ATOM 1564 N N . TYR A 1 192 ? 6.374 -2.322 -20.487 1.00 95.62 192 TYR A N 1
ATOM 1565 C CA . TYR A 1 192 ? 7.494 -1.867 -21.288 1.00 95.62 192 TYR A CA 1
ATOM 1566 C C . TYR A 1 192 ? 7.177 -0.518 -21.917 1.00 95.62 192 TYR A C 1
ATOM 1568 O O . TYR A 1 192 ? 6.079 -0.304 -22.428 1.00 95.62 192 TYR A O 1
ATOM 1576 N N . CYS A 1 193 ? 8.159 0.369 -21.945 1.00 93.94 193 CYS A N 1
ATOM 1577 C CA . CYS A 1 193 ? 8.075 1.668 -22.594 1.00 93.94 193 CYS A CA 1
ATOM 1578 C C . CYS A 1 193 ? 9.361 1.947 -23.386 1.00 93.94 193 CYS A C 1
ATOM 1580 O O . CYS A 1 193 ? 10.431 1.456 -23.011 1.00 93.94 193 CYS A O 1
ATOM 1582 N N . PRO A 1 194 ? 9.274 2.673 -24.513 1.00 92.44 194 PRO A N 1
ATOM 1583 C CA . PRO A 1 194 ? 10.466 3.107 -25.226 1.00 92.44 194 PRO A CA 1
ATOM 1584 C C . PRO A 1 194 ? 11.239 4.123 -24.376 1.00 92.44 194 PRO A C 1
ATOM 1586 O O . PRO A 1 194 ? 10.635 4.943 -23.681 1.00 92.44 194 PRO A O 1
ATOM 1589 N N . LEU A 1 195 ? 12.567 4.052 -24.443 1.00 92.62 195 LEU A N 1
ATOM 1590 C CA . LEU A 1 195 ? 13.461 5.007 -23.796 1.00 92.62 195 LEU A CA 1
ATOM 1591 C C . LEU A 1 195 ? 13.826 6.121 -24.770 1.00 92.62 195 LEU A C 1
ATOM 1593 O O . LEU A 1 195 ? 13.966 5.882 -25.967 1.00 92.62 195 LEU A O 1
ATOM 1597 N N . LYS A 1 196 ? 14.060 7.314 -24.233 1.00 92.06 196 LYS A N 1
ATOM 1598 C CA . LYS A 1 196 ? 14.742 8.397 -24.936 1.00 92.06 196 LYS A CA 1
ATOM 1599 C C . LYS A 1 196 ? 16.056 8.670 -24.226 1.00 92.06 196 LYS A C 1
ATOM 1601 O O . LYS A 1 196 ? 16.054 8.942 -23.029 1.00 92.06 196 LYS A O 1
ATOM 1606 N N . VAL A 1 197 ? 17.168 8.591 -24.950 1.00 92.62 197 VAL A N 1
ATOM 1607 C CA . VAL A 1 197 ? 18.497 8.813 -24.374 1.00 92.62 197 VAL A CA 1
ATOM 1608 C C . VAL A 1 197 ? 19.188 9.947 -25.105 1.00 92.62 197 VAL A C 1
ATOM 1610 O O . VAL A 1 197 ? 19.350 9.905 -26.324 1.00 92.62 197 VAL A O 1
ATOM 1613 N N . GLN A 1 198 ? 19.589 10.959 -24.346 1.00 92.31 198 GLN A N 1
ATOM 1614 C CA . GLN A 1 198 ? 20.302 12.121 -24.856 1.00 92.31 198 GLN A CA 1
ATOM 1615 C C . GLN A 1 198 ? 21.732 12.123 -24.336 1.00 92.31 198 GLN A C 1
ATOM 1617 O O . GLN A 1 198 ? 21.953 11.892 -23.151 1.00 92.31 198 GLN A O 1
ATOM 1622 N N . ARG A 1 199 ? 22.701 12.398 -25.207 1.00 92.06 199 ARG A N 1
ATOM 1623 C CA . ARG A 1 199 ? 24.117 12.526 -24.852 1.00 92.06 199 ARG A CA 1
ATOM 1624 C C . ARG A 1 199 ? 24.560 13.974 -24.971 1.00 92.06 199 ARG A C 1
ATOM 1626 O O . ARG A 1 199 ? 24.298 14.608 -25.987 1.00 92.06 199 ARG A O 1
ATOM 1633 N N . GLU A 1 200 ? 25.266 14.485 -23.968 1.00 87.81 200 GLU A N 1
ATOM 1634 C CA . GLU A 1 200 ? 25.857 15.824 -24.024 1.00 87.81 200 GLU A CA 1
ATOM 1635 C C . GLU A 1 200 ? 26.925 15.910 -25.127 1.00 87.81 200 GLU A C 1
ATOM 1637 O O . GLU A 1 200 ? 27.872 15.112 -25.173 1.00 87.81 200 GLU A O 1
ATOM 1642 N N . ILE A 1 201 ? 26.797 16.904 -26.009 1.00 80.62 201 ILE A N 1
ATOM 1643 C CA . ILE A 1 201 ? 27.763 17.133 -27.085 1.00 80.62 201 ILE A CA 1
ATOM 1644 C C . ILE A 1 201 ? 28.975 17.854 -26.495 1.00 80.62 201 ILE A C 1
ATOM 1646 O O . ILE A 1 201 ? 28.921 19.035 -26.156 1.00 80.62 201 ILE A O 1
ATOM 1650 N N . ARG A 1 202 ? 30.121 17.166 -26.398 1.00 65.69 202 ARG A N 1
ATOM 1651 C CA . ARG A 1 202 ? 31.369 17.816 -25.968 1.00 65.69 202 ARG A CA 1
ATOM 1652 C C . ARG A 1 202 ? 31.837 18.800 -27.050 1.00 65.69 202 ARG A C 1
ATOM 1654 O O . ARG A 1 202 ? 32.163 18.350 -28.152 1.00 65.69 202 ARG A O 1
ATOM 1661 N N . PRO A 1 203 ? 31.957 20.110 -26.761 1.00 58.97 203 PRO A N 1
ATOM 1662 C CA . PRO A 1 203 ? 32.381 21.076 -27.763 1.00 58.97 203 PRO A CA 1
ATOM 1663 C C . PRO A 1 203 ? 33.805 20.761 -28.229 1.00 58.97 203 PRO A C 1
ATOM 1665 O O . PRO A 1 203 ? 34.741 20.646 -27.428 1.00 58.97 203 PRO A O 1
ATOM 1668 N N . SER A 1 204 ? 33.980 20.614 -29.542 1.00 55.75 204 SER A N 1
ATOM 1669 C CA . SER A 1 204 ? 35.310 20.544 -30.139 1.00 55.75 204 SER A CA 1
ATOM 1670 C C . SER A 1 204 ? 35.902 21.959 -30.175 1.00 55.75 204 SER A C 1
ATOM 1672 O O . SER A 1 204 ? 35.215 22.920 -30.506 1.00 55.75 204 SER A O 1
ATOM 1674 N N . PHE A 1 205 ? 37.168 22.112 -29.779 1.00 54.12 205 PHE A N 1
ATOM 1675 C CA . PHE A 1 205 ? 37.831 23.408 -29.548 1.00 54.12 205 PHE A CA 1
ATOM 1676 C C . PHE A 1 205 ? 38.024 24.299 -30.804 1.00 54.12 205 PHE A C 1
ATOM 1678 O O . PHE A 1 205 ? 38.766 25.276 -30.721 1.00 54.12 205 PHE A O 1
ATOM 1685 N N . ASP A 1 206 ? 37.397 23.986 -31.944 1.00 56.12 206 ASP A N 1
ATOM 1686 C CA . ASP A 1 206 ? 37.719 24.572 -33.254 1.00 56.12 206 ASP A CA 1
ATOM 1687 C C . ASP A 1 206 ? 36.528 25.187 -34.033 1.00 56.12 206 ASP A C 1
ATOM 1689 O O . ASP A 1 206 ? 36.738 25.609 -35.171 1.00 56.12 206 ASP A O 1
ATOM 1693 N N . GLU A 1 207 ? 35.313 25.307 -33.475 1.00 53.50 207 GLU A N 1
ATOM 1694 C CA . GLU A 1 207 ? 34.153 25.854 -34.219 1.00 53.50 207 GLU A CA 1
ATOM 1695 C C . GLU A 1 207 ? 33.579 27.158 -33.621 1.00 53.50 207 GLU A C 1
ATOM 1697 O O . GLU A 1 207 ? 33.480 27.325 -32.407 1.00 53.50 207 GLU A O 1
ATOM 1702 N N . ASP A 1 208 ? 33.284 28.116 -34.511 1.00 54.19 208 ASP A N 1
ATOM 1703 C CA . ASP A 1 208 ? 32.916 29.509 -34.226 1.00 54.19 208 ASP A CA 1
ATOM 1704 C C . ASP A 1 208 ? 31.584 29.640 -33.441 1.00 54.19 208 ASP A C 1
ATOM 1706 O O . ASP A 1 208 ? 30.578 29.025 -33.782 1.00 54.19 208 ASP A O 1
ATOM 1710 N N . GLU A 1 209 ? 31.583 30.513 -32.423 1.00 52.56 209 GLU A N 1
ATOM 1711 C CA . GLU A 1 209 ? 30.575 30.756 -31.360 1.00 52.56 209 GLU A CA 1
ATOM 1712 C C . GLU A 1 209 ? 29.132 31.177 -31.779 1.00 52.56 209 GLU A C 1
ATOM 1714 O O . GLU A 1 209 ? 28.389 31.678 -30.936 1.00 52.56 209 GLU A O 1
ATOM 1719 N N . ASP A 1 210 ? 28.685 30.999 -33.029 1.00 52.19 210 ASP A N 1
ATOM 1720 C CA . ASP A 1 210 ? 27.442 31.632 -33.530 1.00 52.19 210 ASP A CA 1
ATOM 1721 C C . ASP A 1 210 ? 26.306 30.681 -33.996 1.00 52.19 210 ASP A C 1
ATOM 1723 O O . ASP A 1 210 ? 25.258 31.168 -34.436 1.00 52.19 210 ASP A O 1
ATOM 1727 N N . GLU A 1 211 ? 26.429 29.352 -33.867 1.00 51.09 211 GLU A N 1
ATOM 1728 C CA . GLU A 1 211 ? 25.301 28.416 -34.059 1.00 51.09 211 GLU A CA 1
ATOM 1729 C C . GLU A 1 211 ? 24.795 27.888 -32.705 1.00 51.09 211 GLU A C 1
ATOM 1731 O O . GLU A 1 211 ? 25.538 27.292 -31.933 1.00 51.09 211 GLU A O 1
ATOM 1736 N N . PHE A 1 212 ? 23.512 28.125 -32.403 1.00 43.62 212 PHE A N 1
ATOM 1737 C CA . PHE A 1 212 ? 22.791 27.458 -31.311 1.00 43.62 212 PHE A CA 1
ATOM 1738 C C . PHE A 1 212 ? 22.685 25.964 -31.663 1.00 43.62 212 PHE A C 1
ATOM 1740 O O . PHE A 1 212 ? 21.702 25.539 -32.271 1.00 43.62 212 PHE A O 1
ATOM 1747 N N . PHE A 1 213 ? 23.717 25.184 -31.349 1.00 49.91 213 PHE A N 1
ATOM 1748 C CA . PHE A 1 213 ? 23.603 23.731 -31.310 1.00 49.91 213 PHE A CA 1
ATOM 1749 C C . PHE A 1 213 ? 22.682 23.350 -30.144 1.00 49.91 213 PHE A C 1
ATOM 1751 O O . PHE A 1 213 ? 22.663 24.029 -29.116 1.00 49.91 213 PHE A O 1
ATOM 1758 N N . GLU A 1 214 ? 21.875 22.301 -30.310 1.00 56.31 214 GLU A N 1
ATOM 1759 C CA . GLU A 1 214 ? 21.309 21.621 -29.145 1.00 56.31 214 GLU A CA 1
ATOM 1760 C C . GLU A 1 214 ? 22.493 21.104 -28.317 1.00 56.31 214 GLU A C 1
ATOM 1762 O O . GLU A 1 214 ? 23.400 20.487 -28.868 1.00 56.31 214 GLU A O 1
ATOM 1767 N N . ASP A 1 215 ? 22.511 21.369 -27.007 1.00 71.69 215 ASP A N 1
ATOM 1768 C CA . ASP A 1 215 ? 23.614 20.953 -26.119 1.00 71.69 215 ASP A CA 1
ATOM 1769 C C . ASP A 1 215 ? 23.704 19.414 -25.974 1.00 71.69 215 ASP A C 1
ATOM 1771 O O . ASP A 1 215 ? 24.613 18.877 -25.338 1.00 71.69 215 ASP A O 1
ATOM 1775 N N . THR A 1 216 ? 22.756 18.687 -26.575 1.00 81.31 216 THR A N 1
ATOM 1776 C CA . THR A 1 216 ? 22.632 17.231 -26.524 1.00 81.31 216 THR A CA 1
ATOM 1777 C C . THR A 1 216 ? 22.242 16.659 -27.888 1.00 81.31 216 THR A C 1
ATOM 1779 O O . THR A 1 216 ? 21.574 17.325 -28.676 1.00 81.31 216 THR A O 1
ATOM 1782 N N . GLU A 1 217 ? 22.637 15.416 -28.160 1.00 88.88 217 GLU A N 1
ATOM 1783 C CA . GLU A 1 217 ? 22.184 14.624 -29.309 1.00 88.88 217 GLU A CA 1
ATOM 1784 C C . GLU A 1 217 ? 21.352 13.420 -28.844 1.00 88.88 217 GLU A C 1
ATOM 1786 O O . GLU A 1 217 ? 21.636 12.827 -27.803 1.00 88.88 217 GLU A O 1
ATOM 1791 N N . GLU A 1 218 ? 20.319 13.051 -29.602 1.00 90.88 218 GLU A N 1
ATOM 1792 C CA . GLU A 1 218 ? 19.511 11.856 -29.332 1.00 90.88 218 GLU A CA 1
ATOM 1793 C C . GLU A 1 218 ? 20.191 10.613 -29.917 1.00 90.88 218 GLU A C 1
ATOM 1795 O O . GLU A 1 218 ? 20.520 10.580 -31.105 1.00 90.88 218 GLU A O 1
ATOM 1800 N N . LEU A 1 219 ? 20.402 9.597 -29.079 1.00 91.12 219 LEU A N 1
ATOM 1801 C CA . LEU A 1 219 ? 21.027 8.339 -29.481 1.00 91.12 219 LEU A CA 1
ATOM 1802 C C . LEU A 1 219 ? 20.019 7.421 -30.178 1.00 91.12 219 LEU A C 1
ATOM 1804 O O . LEU A 1 219 ? 18.858 7.336 -29.779 1.00 91.12 219 LEU A O 1
ATOM 1808 N N . SER A 1 220 ? 20.473 6.687 -31.194 1.00 90.62 220 SER A N 1
ATOM 1809 C CA . SER A 1 220 ? 19.647 5.664 -31.843 1.00 90.62 220 SER A CA 1
ATOM 1810 C C . SER A 1 220 ? 19.453 4.427 -30.956 1.00 90.62 220 SER A C 1
ATOM 1812 O O . SER A 1 220 ? 20.306 4.115 -30.126 1.00 90.62 220 SER A O 1
ATOM 1814 N N . ASP A 1 221 ? 18.382 3.656 -31.188 1.00 88.50 221 ASP A N 1
ATOM 1815 C CA . ASP A 1 221 ? 18.090 2.406 -30.455 1.00 88.50 221 ASP A CA 1
ATOM 1816 C C . ASP A 1 221 ? 19.302 1.456 -30.363 1.00 88.50 221 ASP A C 1
ATOM 1818 O O . ASP A 1 221 ? 19.525 0.817 -29.334 1.00 88.50 221 ASP A O 1
ATOM 1822 N N . PHE A 1 222 ? 20.106 1.389 -31.432 1.00 88.88 222 PHE A N 1
ATOM 1823 C CA . PHE A 1 222 ? 21.302 0.551 -31.496 1.00 88.88 222 PHE A CA 1
ATOM 1824 C C . PHE A 1 222 ? 22.439 1.074 -30.608 1.00 88.88 222 PHE A C 1
ATOM 1826 O O . PHE A 1 222 ? 23.130 0.281 -29.976 1.00 88.88 222 PHE A O 1
ATOM 1833 N N . GLU A 1 223 ? 22.631 2.392 -30.540 1.00 90.88 223 GLU A N 1
ATOM 1834 C CA . GLU A 1 223 ? 23.644 3.011 -29.674 1.00 90.88 223 GLU A CA 1
ATOM 1835 C C . GLU A 1 223 ? 23.255 2.890 -28.199 1.00 90.88 223 GLU A C 1
ATOM 1837 O O . GLU A 1 223 ? 24.105 2.614 -27.356 1.00 90.88 223 GLU A O 1
ATOM 1842 N N . VAL A 1 224 ? 21.965 3.027 -27.876 1.00 92.25 224 VAL A N 1
ATOM 1843 C CA . VAL A 1 224 ? 21.468 2.892 -26.497 1.00 92.25 224 VAL A CA 1
ATOM 1844 C C . VAL A 1 224 ? 21.742 1.499 -25.926 1.00 92.25 224 VAL A C 1
ATOM 1846 O O . VAL A 1 224 ? 22.058 1.375 -24.742 1.00 92.25 224 VAL A O 1
ATOM 1849 N N . LEU A 1 225 ? 21.680 0.451 -26.755 1.00 93.06 225 LEU A N 1
ATOM 1850 C CA . LEU A 1 225 ? 22.016 -0.914 -26.337 1.00 93.06 225 LEU A CA 1
ATOM 1851 C C . LEU A 1 225 ? 23.447 -1.045 -25.797 1.00 93.06 225 LEU A C 1
ATOM 1853 O O . LEU A 1 225 ? 23.688 -1.876 -24.923 1.00 93.06 225 LEU A O 1
ATOM 1857 N N . GLU A 1 226 ? 24.396 -0.243 -26.287 1.00 92.06 226 GLU A N 1
ATOM 1858 C CA . GLU A 1 226 ? 25.784 -0.297 -25.816 1.00 92.06 226 GLU A CA 1
ATOM 1859 C C . GLU A 1 226 ? 25.933 0.208 -24.371 1.00 92.06 226 GLU A C 1
ATOM 1861 O O . GLU A 1 226 ? 26.881 -0.185 -23.692 1.00 92.06 226 GLU A O 1
ATOM 1866 N N . TYR A 1 227 ? 24.969 1.000 -23.883 1.00 93.94 227 TYR A N 1
ATOM 1867 C CA . TYR A 1 227 ? 24.948 1.584 -22.538 1.00 93.94 227 TYR A CA 1
ATOM 1868 C C . TYR A 1 227 ? 24.036 0.838 -21.547 1.00 93.94 227 TYR A C 1
ATOM 1870 O O . TYR A 1 227 ? 23.767 1.343 -20.457 1.00 93.94 227 TYR A O 1
ATOM 1878 N N . GLU A 1 228 ? 23.548 -0.367 -21.879 1.00 95.12 228 GLU A N 1
ATOM 1879 C CA . GLU A 1 228 ? 22.658 -1.157 -21.006 1.00 95.12 228 GLU A CA 1
ATOM 1880 C C . GLU A 1 228 ? 23.215 -1.308 -19.579 1.00 95.12 228 GLU A C 1
ATOM 1882 O O . GLU A 1 228 ? 22.476 -1.170 -18.600 1.00 95.12 228 GLU A O 1
ATOM 1887 N N . SER A 1 229 ? 24.521 -1.565 -19.447 1.00 95.06 229 SER A N 1
ATOM 1888 C CA . SER A 1 229 ? 25.160 -1.778 -18.145 1.00 95.06 229 SER A CA 1
ATOM 1889 C C . SER A 1 229 ? 25.241 -0.493 -17.321 1.00 95.06 229 SER A C 1
ATOM 1891 O O . SER A 1 229 ? 25.027 -0.535 -16.110 1.00 95.06 229 SER A O 1
ATOM 1893 N N . GLU A 1 230 ? 25.584 0.628 -17.950 1.00 96.25 230 GLU A N 1
ATOM 1894 C CA . GLU A 1 230 ? 25.679 1.945 -17.328 1.00 96.25 230 GLU A CA 1
ATOM 1895 C C . GLU A 1 230 ? 24.301 2.416 -16.861 1.00 96.25 230 GLU A C 1
ATOM 1897 O O . GLU A 1 230 ? 24.156 2.853 -15.720 1.00 96.25 230 GLU A O 1
ATOM 1902 N N . ILE A 1 231 ? 23.284 2.251 -17.710 1.00 96.44 231 ILE A N 1
ATOM 1903 C CA . ILE A 1 231 ? 21.902 2.627 -17.404 1.00 96.44 231 ILE A CA 1
ATOM 1904 C C . ILE A 1 231 ? 21.353 1.760 -16.269 1.00 96.44 231 ILE A C 1
ATOM 1906 O O . ILE A 1 231 ? 20.817 2.291 -15.298 1.00 96.44 231 ILE A O 1
ATOM 1910 N N . SER A 1 232 ? 21.541 0.439 -16.335 1.00 96.62 232 SER A N 1
ATOM 1911 C CA . SER A 1 232 ? 21.103 -0.470 -15.265 1.00 96.62 232 SER A CA 1
ATOM 1912 C C . SER A 1 232 ? 21.770 -0.129 -13.931 1.00 96.62 232 SER A C 1
ATOM 1914 O O . SER A 1 232 ? 21.093 -0.027 -12.909 1.00 96.62 232 SER A O 1
ATOM 1916 N N . GLY A 1 233 ? 23.083 0.123 -13.940 1.00 96.38 233 GLY A N 1
ATOM 1917 C CA . GLY A 1 233 ? 23.823 0.513 -12.740 1.00 96.38 233 GLY A CA 1
ATOM 1918 C C . GLY A 1 233 ? 23.380 1.863 -12.167 1.00 96.38 233 GLY A C 1
ATOM 1919 O O . GLY A 1 233 ? 23.336 2.021 -10.948 1.00 96.38 233 GLY A O 1
ATOM 1920 N N . ALA A 1 234 ? 23.017 2.824 -13.020 1.00 96.56 234 ALA A N 1
ATOM 1921 C CA . ALA A 1 234 ? 22.475 4.107 -12.583 1.00 96.56 234 ALA A CA 1
ATOM 1922 C C . ALA A 1 234 ? 21.090 3.959 -11.936 1.00 96.56 234 ALA A C 1
ATOM 1924 O O . ALA A 1 234 ? 20.852 4.549 -10.885 1.00 96.56 234 ALA A O 1
ATOM 1925 N N . ILE A 1 235 ? 20.205 3.135 -12.510 1.00 95.56 235 ILE A N 1
ATOM 1926 C CA . ILE A 1 235 ? 18.883 2.850 -11.931 1.00 95.56 235 ILE A CA 1
ATOM 1927 C C . ILE A 1 235 ? 19.029 2.191 -10.556 1.00 95.56 235 ILE A C 1
ATOM 1929 O O . ILE A 1 235 ? 18.373 2.612 -9.607 1.00 95.56 235 ILE A O 1
ATOM 1933 N N . GLU A 1 236 ? 19.912 1.198 -10.420 1.00 93.88 236 GLU A N 1
ATOM 1934 C CA . GLU A 1 236 ? 20.189 0.547 -9.131 1.00 93.88 236 GLU A CA 1
ATOM 1935 C C . GLU A 1 236 ? 20.746 1.534 -8.094 1.00 93.88 236 GLU A C 1
ATOM 1937 O O . GLU A 1 236 ? 20.337 1.505 -6.936 1.00 93.88 236 GLU A O 1
ATOM 1942 N N . ALA A 1 237 ? 21.655 2.428 -8.497 1.00 93.44 237 ALA A N 1
ATOM 1943 C CA . ALA A 1 237 ? 22.237 3.434 -7.608 1.00 93.44 237 ALA A CA 1
ATOM 1944 C C . ALA A 1 237 ? 21.254 4.549 -7.211 1.00 93.44 237 ALA A C 1
ATOM 1946 O O . ALA A 1 237 ? 21.466 5.207 -6.191 1.00 93.44 237 ALA A O 1
ATOM 1947 N N . TYR A 1 238 ? 20.213 4.775 -8.015 1.00 92.56 238 TYR A N 1
ATOM 1948 C CA . TYR A 1 238 ? 19.174 5.767 -7.748 1.00 92.56 238 TYR A CA 1
ATOM 1949 C C . TYR A 1 238 ? 18.158 5.298 -6.698 1.00 92.56 238 TYR A C 1
ATOM 1951 O O . TYR A 1 238 ? 17.568 6.126 -6.004 1.00 92.56 238 TYR A O 1
ATOM 1959 N N . GLN A 1 239 ? 17.968 3.982 -6.554 1.00 89.12 239 GLN A N 1
ATOM 1960 C CA . GLN A 1 239 ? 17.051 3.420 -5.562 1.00 89.12 239 GLN A CA 1
ATOM 1961 C C . GLN A 1 239 ? 17.470 3.807 -4.139 1.00 89.12 239 GLN A C 1
ATOM 1963 O O . GLN A 1 239 ? 18.643 3.733 -3.764 1.00 89.12 239 GLN A O 1
ATOM 1968 N N . SER A 1 240 ? 16.489 4.205 -3.331 1.00 87.88 240 SER A N 1
ATOM 1969 C CA . SER A 1 240 ? 16.706 4.553 -1.927 1.00 87.88 240 SER A CA 1
ATOM 1970 C C . SER A 1 240 ? 16.495 3.353 -0.998 1.00 87.88 240 SER A C 1
ATOM 1972 O O . SER A 1 240 ? 15.780 2.406 -1.326 1.00 87.88 240 SER A O 1
ATOM 1974 N N . ASP A 1 241 ? 17.047 3.419 0.217 1.00 86.81 241 ASP A N 1
ATOM 1975 C CA . ASP A 1 241 ? 16.807 2.397 1.248 1.00 86.81 241 ASP A CA 1
ATOM 1976 C C . ASP A 1 241 ? 15.305 2.264 1.602 1.00 86.81 241 ASP A C 1
ATOM 1978 O O . ASP A 1 241 ? 14.856 1.200 2.025 1.00 86.81 241 ASP A O 1
ATOM 1982 N N . GLU A 1 242 ? 14.503 3.323 1.418 1.00 86.62 242 GLU A N 1
ATOM 1983 C CA . GLU A 1 242 ? 13.049 3.291 1.656 1.00 86.62 242 GLU A CA 1
ATOM 1984 C C . GLU A 1 242 ? 12.302 2.451 0.601 1.00 86.62 242 GLU A C 1
ATOM 1986 O O . GLU A 1 242 ? 11.227 1.908 0.871 1.00 86.62 242 GLU A O 1
ATOM 1991 N N . GLU A 1 243 ? 12.893 2.291 -0.583 1.00 89.44 243 GLU A N 1
ATOM 1992 C CA . GLU A 1 243 ? 12.340 1.552 -1.718 1.00 89.44 243 GLU A CA 1
ATOM 1993 C C . GLU A 1 243 ? 12.715 0.065 -1.713 1.00 89.44 243 GLU A C 1
ATOM 1995 O O . GLU A 1 243 ? 12.127 -0.695 -2.479 1.00 89.44 243 GLU A O 1
ATOM 2000 N N . GLU A 1 244 ? 13.615 -0.380 -0.826 1.00 89.94 244 GLU A N 1
ATOM 2001 C CA . GLU A 1 244 ? 14.250 -1.713 -0.842 1.00 89.94 244 GLU A CA 1
ATOM 2002 C C . GLU A 1 244 ? 13.270 -2.869 -1.123 1.00 89.94 244 GLU A C 1
ATOM 2004 O O . GLU A 1 244 ? 13.563 -3.776 -1.900 1.00 89.94 244 GLU A O 1
ATOM 2009 N N . ASN A 1 245 ? 12.081 -2.837 -0.510 1.00 91.06 245 ASN A N 1
ATOM 2010 C CA . ASN A 1 245 ? 11.099 -3.922 -0.613 1.00 91.06 245 ASN A CA 1
ATOM 2011 C C . ASN A 1 245 ? 9.883 -3.588 -1.495 1.00 91.06 245 ASN A C 1
ATOM 2013 O O . ASN A 1 245 ? 9.183 -4.492 -1.949 1.00 91.06 245 ASN A O 1
ATOM 2017 N N . ARG A 1 246 ? 9.587 -2.302 -1.709 1.00 92.75 246 ARG A N 1
ATOM 2018 C CA . ARG A 1 246 ? 8.321 -1.831 -2.306 1.00 92.75 246 ARG A CA 1
ATOM 2019 C C . ARG A 1 246 ? 8.531 -1.060 -3.615 1.00 92.75 246 ARG A C 1
ATOM 2021 O O . ARG A 1 246 ? 7.584 -0.923 -4.391 1.00 92.75 246 ARG A O 1
ATOM 2028 N N . GLY A 1 247 ? 9.736 -0.572 -3.887 1.00 93.75 247 GLY A N 1
ATOM 2029 C CA . GLY A 1 247 ? 9.995 0.355 -4.983 1.00 93.75 247 GLY A CA 1
ATOM 2030 C C . GLY A 1 247 ? 9.097 1.587 -4.872 1.00 93.75 247 GLY A C 1
ATOM 2031 O O . GLY A 1 247 ? 8.799 2.054 -3.771 1.00 93.75 247 GLY A O 1
ATOM 2032 N N . ILE A 1 248 ? 8.546 2.037 -5.998 1.00 93.50 248 ILE A N 1
ATOM 2033 C CA . ILE A 1 248 ? 7.639 3.197 -6.063 1.00 93.50 248 ILE A CA 1
ATOM 2034 C C . ILE A 1 248 ? 6.410 3.033 -5.139 1.00 93.50 248 ILE A C 1
ATOM 2036 O O . ILE A 1 248 ? 5.888 4.020 -4.615 1.00 93.50 248 ILE A O 1
ATOM 2040 N N . MET A 1 249 ? 5.973 1.797 -4.848 1.00 93.25 249 MET A N 1
ATOM 2041 C CA . MET A 1 249 ? 4.855 1.544 -3.921 1.00 93.25 249 MET A CA 1
ATOM 2042 C C . MET A 1 249 ? 5.116 2.014 -2.484 1.00 93.25 249 MET A C 1
ATOM 2044 O O . MET A 1 249 ? 4.169 2.053 -1.696 1.00 93.25 249 MET A O 1
ATOM 2048 N N . ALA A 1 250 ? 6.356 2.357 -2.117 1.00 90.56 250 ALA A N 1
ATOM 2049 C CA . ALA A 1 250 ? 6.671 2.971 -0.828 1.00 90.56 250 ALA A CA 1
ATOM 2050 C C . ALA A 1 250 ? 5.992 4.345 -0.654 1.00 90.56 250 ALA A C 1
ATOM 2052 O O . ALA A 1 250 ? 5.648 4.719 0.467 1.00 90.56 250 ALA A O 1
ATOM 2053 N N . TYR A 1 251 ? 5.730 5.064 -1.752 1.00 87.44 251 TYR A N 1
ATOM 2054 C CA . TYR A 1 251 ? 5.213 6.438 -1.716 1.00 87.44 251 TYR A CA 1
ATOM 2055 C C . TYR A 1 251 ? 3.717 6.566 -2.035 1.00 87.44 251 TYR A C 1
ATOM 2057 O O . TYR A 1 251 ? 3.109 7.589 -1.723 1.00 87.44 251 TYR A O 1
ATOM 2065 N N . LEU A 1 252 ? 3.104 5.544 -2.644 1.00 83.06 252 LEU A N 1
ATOM 2066 C CA . LEU A 1 252 ? 1.709 5.604 -3.112 1.00 83.06 252 LEU A CA 1
ATOM 2067 C C . LEU A 1 252 ? 0.670 5.381 -1.996 1.00 83.06 252 LEU A C 1
ATOM 2069 O O . LEU A 1 252 ? -0.465 5.852 -2.105 1.00 83.06 252 LEU A O 1
ATOM 2073 N N . GLY A 1 253 ? 1.064 4.725 -0.900 1.00 71.75 253 GLY A N 1
ATOM 2074 C CA . GLY A 1 253 ? 0.190 4.418 0.238 1.00 71.75 253 GLY A CA 1
ATOM 2075 C C . GLY A 1 253 ? -1.035 3.557 -0.118 1.00 71.75 253 GLY A C 1
ATOM 2076 O O . GLY A 1 253 ? -1.157 3.037 -1.225 1.00 71.75 253 GLY A O 1
ATOM 2077 N N . ASP A 1 254 ? -1.972 3.435 0.826 1.00 69.88 254 ASP A N 1
ATOM 2078 C CA . ASP A 1 254 ? -3.133 2.524 0.730 1.00 69.88 254 ASP A CA 1
ATOM 2079 C C . ASP A 1 254 ? -4.369 3.156 0.055 1.00 69.88 254 ASP A C 1
ATOM 2081 O O . ASP A 1 254 ? -5.499 2.717 0.256 1.00 69.88 254 ASP A O 1
ATOM 2085 N N . ARG A 1 255 ? -4.194 4.254 -0.692 1.00 68.12 255 ARG A N 1
ATOM 2086 C CA . ARG A 1 255 ? -5.324 5.009 -1.275 1.00 68.12 255 ARG A CA 1
ATOM 2087 C C . ARG A 1 255 ? -5.717 4.530 -2.667 1.00 68.12 255 ARG A C 1
ATOM 2089 O O . ARG A 1 255 ? -6.850 4.748 -3.079 1.00 68.12 255 ARG A O 1
ATOM 2096 N N . LYS A 1 256 ? -4.793 3.873 -3.370 1.00 81.00 256 LYS A N 1
ATOM 2097 C CA . LYS A 1 256 ? -5.033 3.321 -4.707 1.00 81.00 256 LYS A CA 1
ATOM 2098 C C . LYS A 1 256 ? -5.829 2.031 -4.597 1.00 81.00 256 LYS A C 1
ATOM 2100 O O . LYS A 1 256 ? -5.561 1.214 -3.718 1.00 81.00 256 LYS A O 1
ATOM 2105 N N . ARG A 1 257 ? -6.762 1.794 -5.519 1.00 79.62 257 ARG A N 1
ATOM 2106 C CA . ARG A 1 257 ? -7.606 0.587 -5.502 1.00 79.62 257 ARG A CA 1
ATOM 2107 C C . ARG A 1 257 ? -6.778 -0.680 -5.683 1.00 79.62 257 ARG A C 1
ATOM 2109 O O . ARG A 1 257 ? -7.126 -1.718 -5.136 1.00 79.62 257 ARG A O 1
ATOM 2116 N N . PHE A 1 258 ? -5.670 -0.586 -6.414 1.00 88.25 258 PHE A N 1
ATOM 2117 C CA . PHE A 1 258 ? -4.750 -1.700 -6.614 1.00 88.25 258 PHE A CA 1
ATOM 2118 C C . PHE A 1 258 ? -3.761 -1.919 -5.450 1.00 88.25 258 PHE A C 1
ATOM 2120 O O . PHE A 1 258 ? -3.041 -2.918 -5.470 1.00 88.25 258 PHE A O 1
ATOM 2127 N N . ALA A 1 259 ? -3.683 -1.024 -4.451 1.00 87.44 259 ALA A N 1
ATOM 2128 C CA . ALA A 1 259 ? -2.611 -1.024 -3.442 1.00 87.44 259 ALA A CA 1
ATOM 2129 C C . ALA A 1 259 ? -2.557 -2.302 -2.587 1.00 87.44 259 ALA A C 1
ATOM 2131 O O . ALA A 1 259 ? -1.473 -2.726 -2.185 1.00 87.44 259 ALA A O 1
ATOM 2132 N N . ASP A 1 260 ? -3.707 -2.943 -2.365 1.00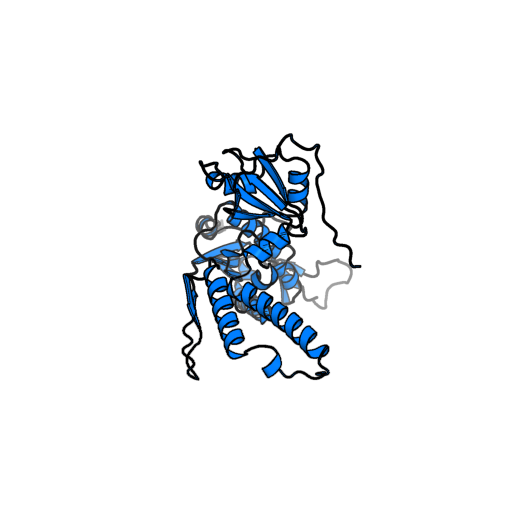 86.38 260 ASP A N 1
ATOM 2133 C CA . ASP A 1 260 ? -3.802 -4.206 -1.624 1.00 86.38 260 ASP A CA 1
ATOM 2134 C C . ASP A 1 260 ? -3.206 -5.392 -2.397 1.00 86.38 260 ASP A C 1
ATOM 2136 O O . ASP A 1 260 ? -2.759 -6.373 -1.800 1.00 86.38 260 ASP A O 1
ATOM 2140 N N . LYS A 1 261 ? -3.205 -5.317 -3.734 1.00 92.06 261 LYS A N 1
ATOM 2141 C CA . LYS A 1 261 ? -2.770 -6.406 -4.617 1.00 92.06 261 LYS A CA 1
ATOM 2142 C C . LYS A 1 261 ? -1.399 -6.168 -5.226 1.00 92.06 261 LYS A C 1
ATOM 2144 O O . LYS A 1 261 ? -0.699 -7.138 -5.494 1.00 92.06 261 LYS A O 1
ATOM 2149 N N . VAL A 1 262 ? -0.992 -4.922 -5.451 1.00 94.69 262 VAL A N 1
ATOM 2150 C CA . VAL A 1 262 ? 0.336 -4.596 -5.986 1.00 94.69 262 VAL A CA 1
ATOM 2151 C C . VAL A 1 262 ? 1.305 -4.424 -4.823 1.00 94.69 262 VAL A C 1
ATOM 2153 O O . VAL A 1 262 ? 1.261 -3.449 -4.076 1.00 94.69 262 VAL A O 1
ATOM 2156 N N . TYR A 1 263 ? 2.193 -5.397 -4.659 1.00 94.19 263 TYR A N 1
ATOM 2157 C CA . TYR A 1 263 ? 3.181 -5.400 -3.592 1.00 94.19 263 TYR A CA 1
ATOM 2158 C C . TYR A 1 263 ? 4.326 -4.422 -3.869 1.00 94.19 263 TYR A C 1
ATOM 2160 O O . TYR A 1 263 ? 4.687 -3.652 -2.984 1.00 94.19 263 TYR A O 1
ATOM 2168 N N . SER A 1 264 ? 4.893 -4.431 -5.075 1.00 95.38 264 SER A N 1
ATOM 2169 C CA . SER A 1 264 ? 6.019 -3.561 -5.425 1.00 95.38 264 SER A CA 1
ATOM 2170 C C . SER A 1 264 ? 6.008 -3.157 -6.893 1.00 95.38 264 SER A C 1
ATOM 2172 O O . SER A 1 264 ? 5.406 -3.844 -7.720 1.00 95.38 264 SER A O 1
ATOM 2174 N N . ILE A 1 265 ? 6.668 -2.037 -7.199 1.00 96.81 265 ILE A N 1
ATOM 2175 C CA . ILE A 1 265 ? 6.883 -1.531 -8.560 1.00 96.81 265 ILE A CA 1
ATOM 2176 C C . ILE A 1 265 ? 8.335 -1.066 -8.669 1.00 96.81 265 ILE A C 1
ATOM 2178 O O . ILE A 1 265 ? 8.710 -0.090 -8.020 1.00 96.81 265 ILE A O 1
ATOM 2182 N N . PHE A 1 266 ? 9.126 -1.734 -9.507 1.00 97.06 266 PHE A N 1
ATOM 2183 C CA . PHE A 1 266 ? 10.529 -1.392 -9.742 1.00 97.06 266 PHE A CA 1
ATOM 2184 C C . PHE A 1 266 ? 10.778 -1.030 -11.211 1.00 97.06 266 PHE A C 1
ATOM 2186 O O . PHE A 1 266 ? 10.530 -1.863 -12.089 1.00 97.06 266 PHE A O 1
ATOM 2193 N N . PRO A 1 267 ? 11.268 0.189 -11.487 1.00 96.81 267 PRO A N 1
ATOM 2194 C CA . PRO A 1 267 ? 11.811 0.559 -12.788 1.00 96.81 267 PRO A CA 1
ATOM 2195 C C . PRO A 1 267 ? 13.131 -0.168 -13.063 1.00 96.81 267 PRO A C 1
ATOM 2197 O O . PRO A 1 267 ? 13.928 -0.411 -12.158 1.00 96.81 267 PRO A O 1
ATOM 2200 N N . SER A 1 268 ? 13.356 -0.522 -14.321 1.00 97.38 268 SER A N 1
ATOM 2201 C CA . SER A 1 268 ? 14.549 -1.210 -14.824 1.00 97.38 268 SER A CA 1
ATOM 2202 C C . SER A 1 268 ? 14.636 -1.037 -16.342 1.00 97.38 268 SER A C 1
ATOM 2204 O O . SER A 1 268 ? 13.779 -0.381 -16.936 1.00 97.38 268 SER A O 1
ATOM 2206 N N . VAL A 1 269 ? 15.646 -1.625 -16.979 1.00 96.75 269 VAL A N 1
ATOM 2207 C CA . VAL A 1 269 ? 15.739 -1.712 -18.441 1.00 96.75 269 VAL A CA 1
ATOM 2208 C C . VAL A 1 269 ? 15.955 -3.156 -18.876 1.00 96.75 269 VAL A C 1
ATOM 2210 O O . VAL A 1 269 ? 16.587 -3.933 -18.164 1.00 96.75 269 VAL A O 1
ATOM 2213 N N . GLU A 1 270 ? 15.418 -3.526 -20.036 1.00 95.81 270 GLU A N 1
ATOM 2214 C CA . GLU A 1 270 ? 15.604 -4.852 -20.630 1.00 95.81 270 GLU A CA 1
ATOM 2215 C C . GLU A 1 270 ? 15.837 -4.753 -22.136 1.00 95.81 270 GLU A C 1
ATOM 2217 O O . GLU A 1 270 ? 15.216 -3.946 -22.835 1.00 95.81 270 GLU A O 1
ATOM 2222 N N . ASN A 1 271 ? 16.706 -5.622 -22.649 1.00 93.12 271 ASN A N 1
ATOM 2223 C CA . ASN A 1 271 ? 16.892 -5.790 -24.081 1.00 93.12 271 ASN A CA 1
ATOM 2224 C C . ASN A 1 271 ? 15.711 -6.561 -24.692 1.00 93.12 271 ASN A C 1
ATOM 2226 O O . ASN A 1 271 ? 15.421 -7.703 -24.320 1.00 93.12 271 ASN A O 1
ATOM 2230 N N . VAL A 1 272 ? 15.053 -5.939 -25.669 1.00 90.19 272 VAL A N 1
ATOM 2231 C CA . VAL A 1 272 ? 13.948 -6.521 -26.424 1.00 90.19 272 VAL A CA 1
ATOM 2232 C C . VAL A 1 272 ? 14.253 -6.421 -27.919 1.00 90.19 272 VAL A C 1
ATOM 2234 O O . VAL A 1 272 ? 13.910 -5.439 -28.579 1.00 90.19 272 VAL A O 1
ATOM 2237 N N . GLY A 1 273 ? 14.849 -7.477 -28.473 1.00 85.81 273 GLY A N 1
ATOM 2238 C CA . GLY A 1 273 ? 15.231 -7.527 -29.885 1.00 85.81 273 GLY A CA 1
ATOM 2239 C C . GLY A 1 273 ? 16.476 -6.681 -30.147 1.00 85.81 273 GLY A C 1
ATOM 2240 O O . GLY A 1 273 ? 17.537 -6.988 -29.616 1.00 85.81 273 GLY A O 1
ATOM 2241 N N . ASP A 1 274 ? 16.328 -5.628 -30.952 1.00 85.88 274 ASP A N 1
ATOM 2242 C CA . ASP A 1 274 ? 17.405 -4.689 -31.305 1.00 85.88 274 ASP A CA 1
ATOM 2243 C C . ASP A 1 274 ? 17.237 -3.320 -30.611 1.00 85.88 274 ASP A C 1
ATOM 2245 O O . ASP A 1 274 ? 17.738 -2.309 -31.099 1.00 85.88 274 ASP A O 1
ATOM 2249 N N . ARG A 1 275 ? 16.518 -3.267 -29.479 1.00 90.25 275 ARG A N 1
ATOM 2250 C CA . ARG A 1 275 ? 16.301 -2.035 -28.703 1.00 90.25 275 ARG A CA 1
ATOM 2251 C C . ARG A 1 275 ? 16.324 -2.280 -27.197 1.00 90.25 275 ARG A C 1
ATOM 2253 O O . ARG A 1 275 ? 15.852 -3.316 -26.720 1.00 90.25 275 ARG A O 1
ATOM 2260 N N . LEU A 1 276 ? 16.820 -1.297 -26.450 1.00 94.06 276 LEU A N 1
ATOM 2261 C CA . LEU A 1 276 ? 16.709 -1.257 -24.994 1.00 94.06 276 LEU A CA 1
ATOM 2262 C C . LEU A 1 276 ? 15.386 -0.591 -24.601 1.00 94.06 276 LEU A C 1
ATOM 2264 O O . LEU A 1 276 ? 15.069 0.500 -25.071 1.00 94.06 276 LEU A O 1
ATOM 2268 N N . MET A 1 277 ? 14.607 -1.245 -23.747 1.00 94.50 277 MET A N 1
ATOM 2269 C CA . MET A 1 277 ? 13.295 -0.767 -23.306 1.00 94.50 277 MET A CA 1
ATOM 2270 C C . MET A 1 277 ? 13.310 -0.494 -21.805 1.00 94.50 277 MET A C 1
ATOM 2272 O O . MET A 1 277 ? 13.902 -1.259 -21.046 1.00 94.50 277 MET A O 1
ATOM 2276 N N . GLY A 1 278 ? 12.603 0.546 -21.368 1.00 95.81 278 GLY A N 1
ATOM 2277 C CA . GLY A 1 278 ? 12.306 0.775 -19.958 1.00 95.81 278 GLY A CA 1
ATOM 2278 C C . GLY A 1 278 ? 11.228 -0.194 -19.492 1.00 95.81 278 GLY A C 1
ATOM 2279 O O . GLY A 1 278 ? 10.251 -0.421 -20.207 1.00 95.81 278 GLY A O 1
ATOM 2280 N N . VAL A 1 279 ? 11.392 -0.770 -18.304 1.00 97.31 279 VAL A N 1
ATOM 2281 C CA . VAL A 1 279 ? 10.499 -1.793 -17.754 1.00 97.31 279 VAL A CA 1
ATOM 2282 C C . VAL A 1 279 ? 10.067 -1.428 -16.344 1.00 97.31 279 VAL A C 1
ATOM 2284 O O . VAL A 1 279 ? 10.899 -1.287 -15.450 1.00 97.31 279 VAL A O 1
ATOM 2287 N N . PHE A 1 280 ? 8.758 -1.356 -16.124 1.00 97.75 280 PHE A N 1
ATOM 2288 C CA . PHE A 1 280 ? 8.164 -1.356 -14.792 1.00 97.75 280 PHE A CA 1
ATOM 2289 C C . PHE A 1 280 ? 7.787 -2.790 -14.425 1.00 97.75 280 PHE A C 1
ATOM 2291 O O . PHE A 1 280 ? 6.866 -3.372 -15.005 1.00 97.75 280 PHE A O 1
ATOM 2298 N N . THR A 1 281 ? 8.508 -3.361 -13.462 1.00 97.88 281 THR A N 1
ATOM 2299 C CA . THR A 1 281 ? 8.236 -4.700 -12.936 1.00 97.88 281 THR A CA 1
ATOM 2300 C C . THR A 1 281 ? 7.355 -4.591 -11.700 1.00 97.88 281 THR A C 1
ATOM 2302 O O . THR A 1 281 ? 7.790 -4.108 -10.652 1.00 97.88 281 THR A O 1
ATOM 2305 N N . CYS A 1 282 ? 6.113 -5.054 -11.817 1.00 97.31 282 CYS A N 1
ATOM 2306 C CA . CYS A 1 282 ? 5.142 -5.102 -10.734 1.00 97.31 282 CYS A CA 1
ATOM 2307 C C . CYS A 1 282 ? 5.082 -6.510 -10.129 1.00 97.31 282 CYS A C 1
ATOM 2309 O O . CYS A 1 282 ? 4.897 -7.491 -10.850 1.00 97.31 282 CYS A O 1
ATOM 2311 N N . GLN A 1 283 ? 5.178 -6.624 -8.804 1.00 96.56 283 GLN A N 1
ATOM 2312 C CA . GLN A 1 283 ? 4.874 -7.872 -8.096 1.00 96.56 283 GLN A CA 1
ATOM 2313 C C . GLN A 1 283 ? 3.447 -7.803 -7.560 1.00 96.56 283 GLN A C 1
ATOM 2315 O O . GLN A 1 283 ? 3.138 -6.923 -6.758 1.00 96.56 283 GLN A O 1
ATOM 2320 N N . ILE A 1 284 ? 2.578 -8.718 -7.990 1.00 95.56 284 ILE A N 1
ATOM 2321 C CA . ILE A 1 284 ? 1.151 -8.716 -7.647 1.00 95.56 284 ILE A CA 1
ATOM 2322 C C . ILE A 1 284 ? 0.724 -9.977 -6.892 1.00 95.56 284 ILE A C 1
ATOM 2324 O O . ILE A 1 284 ? 1.203 -11.079 -7.160 1.00 95.56 284 ILE A O 1
ATOM 2328 N N . CYS A 1 285 ? -0.209 -9.822 -5.959 1.00 93.62 285 CYS A N 1
ATOM 2329 C CA . CYS A 1 285 ? -0.915 -10.905 -5.292 1.00 93.62 285 CYS A CA 1
ATOM 2330 C C . CYS A 1 285 ? -2.256 -11.153 -6.002 1.00 93.62 285 CYS A C 1
ATOM 2332 O O . CYS A 1 285 ? -3.114 -10.272 -6.055 1.00 93.62 285 CYS A O 1
ATOM 2334 N N . GLY A 1 286 ? -2.458 -12.363 -6.528 1.00 90.06 286 GLY A N 1
ATOM 2335 C CA . GLY A 1 286 ? -3.677 -12.720 -7.259 1.00 90.06 286 GLY A CA 1
ATOM 2336 C C . GLY A 1 286 ? -3.803 -12.024 -8.619 1.00 90.06 286 GLY A C 1
ATOM 2337 O O . GLY A 1 286 ? -2.809 -11.818 -9.309 1.00 90.06 286 GLY A O 1
ATOM 2338 N N . GLU A 1 287 ? -5.037 -11.709 -9.014 1.00 90.88 287 GLU A N 1
ATOM 2339 C CA . GLU A 1 287 ? -5.359 -11.045 -10.282 1.00 90.88 287 GLU A CA 1
ATOM 2340 C C . GLU A 1 287 ? -5.917 -9.640 -10.025 1.00 90.88 287 GLU A C 1
ATOM 2342 O O . GLU A 1 287 ? -6.696 -9.424 -9.084 1.00 90.88 287 GLU A O 1
ATOM 2347 N N . LEU A 1 288 ? -5.521 -8.698 -10.884 1.00 90.88 288 LEU A N 1
ATOM 2348 C CA . LEU A 1 288 ? -6.110 -7.365 -10.939 1.00 90.88 288 LEU A CA 1
ATOM 2349 C C . LEU A 1 288 ? -7.397 -7.425 -11.759 1.00 90.88 288 LEU A C 1
ATOM 2351 O O . LEU A 1 288 ? -7.422 -8.012 -12.843 1.00 90.88 288 LEU A O 1
ATOM 2355 N N . ASP A 1 289 ? -8.465 -6.823 -11.247 1.00 85.31 289 ASP A N 1
ATOM 2356 C CA . ASP A 1 289 ? -9.639 -6.558 -12.069 1.00 85.31 289 ASP A CA 1
ATOM 2357 C C . ASP A 1 289 ? -9.341 -5.455 -13.102 1.00 85.31 289 ASP A C 1
ATOM 2359 O O . ASP A 1 289 ? -8.303 -4.792 -13.050 1.00 85.31 289 ASP A O 1
ATOM 2363 N N . SER A 1 290 ? -10.237 -5.262 -14.074 1.00 84.06 290 SER A N 1
ATOM 2364 C CA . SER A 1 290 ? -10.014 -4.290 -15.153 1.00 84.06 290 SER A CA 1
ATOM 2365 C C . SER A 1 290 ? -9.780 -2.868 -14.641 1.00 84.06 290 SER A C 1
ATOM 2367 O O . SER A 1 290 ? -9.030 -2.121 -15.252 1.00 84.06 290 SER A O 1
ATOM 2369 N N . TYR A 1 291 ? -10.393 -2.494 -13.518 1.00 77.31 291 TYR A N 1
ATOM 2370 C CA . TYR A 1 291 ? -10.299 -1.142 -12.976 1.00 77.31 291 TYR A CA 1
ATOM 2371 C C . TYR A 1 291 ? -9.017 -0.947 -12.169 1.00 77.31 291 TYR A C 1
ATOM 2373 O O . TYR A 1 291 ? -8.367 0.086 -12.298 1.00 77.31 291 TYR A O 1
ATOM 2381 N N . GLU A 1 292 ? -8.642 -1.935 -11.355 1.00 88.44 292 GLU A N 1
ATOM 2382 C CA . GLU A 1 292 ? -7.346 -1.962 -10.667 1.00 88.44 292 GLU A CA 1
ATOM 2383 C C . GLU A 1 292 ? -6.194 -1.921 -11.682 1.00 88.44 292 GLU A C 1
ATOM 2385 O O . GLU A 1 292 ? -5.207 -1.217 -11.481 1.00 88.44 292 GLU A O 1
ATOM 2390 N N . TYR A 1 293 ? -6.342 -2.644 -12.795 1.00 90.88 293 TYR A N 1
ATOM 2391 C CA . TYR A 1 293 ? -5.376 -2.665 -13.886 1.00 90.88 293 TYR A CA 1
ATOM 2392 C C . TYR A 1 293 ? -5.282 -1.318 -14.619 1.00 90.88 293 TYR A C 1
ATOM 2394 O O . TYR A 1 293 ? -4.178 -0.815 -14.827 1.00 90.88 293 TYR A O 1
ATOM 2402 N N . ASP A 1 294 ? -6.416 -0.706 -14.973 1.00 87.31 294 ASP A N 1
ATOM 2403 C CA . ASP A 1 294 ? -6.441 0.603 -15.637 1.00 87.31 294 ASP A CA 1
ATOM 2404 C C . ASP A 1 294 ? -5.853 1.711 -14.746 1.00 87.31 294 ASP A C 1
ATOM 2406 O O . ASP A 1 294 ? -5.093 2.556 -15.227 1.00 87.31 294 ASP A O 1
ATOM 2410 N N . GLU A 1 295 ? -6.152 1.695 -13.442 1.00 88.62 295 GLU A N 1
ATOM 2411 C CA . GLU A 1 295 ? -5.575 2.638 -12.477 1.00 88.62 295 GLU A CA 1
ATOM 2412 C C . GLU A 1 295 ? -4.062 2.422 -12.313 1.00 88.62 295 GLU A C 1
ATOM 2414 O O . GLU A 1 295 ? -3.308 3.397 -12.281 1.00 88.62 295 GLU A O 1
ATOM 2419 N N . LEU A 1 296 ? -3.596 1.165 -12.279 1.00 93.81 296 LEU A N 1
ATOM 2420 C CA . LEU A 1 296 ? -2.166 0.849 -12.273 1.00 93.81 296 LEU A CA 1
ATOM 2421 C C . LEU A 1 296 ? -1.481 1.382 -13.535 1.00 93.81 296 LEU A C 1
ATOM 2423 O O . LEU A 1 296 ? -0.453 2.044 -13.434 1.00 93.81 296 LEU A O 1
ATOM 2427 N N . LEU A 1 297 ? -2.055 1.158 -14.720 1.00 93.38 297 LEU A N 1
ATOM 2428 C CA . LEU A 1 297 ? -1.517 1.696 -15.971 1.00 93.38 297 LEU A CA 1
ATOM 2429 C C . LEU A 1 297 ? -1.441 3.223 -15.951 1.00 93.38 297 LEU A C 1
ATOM 2431 O O . LEU A 1 297 ? -0.446 3.795 -16.393 1.00 93.38 297 LEU A O 1
ATOM 2435 N N . GLN A 1 298 ? -2.483 3.897 -15.462 1.00 90.94 298 GLN A N 1
ATOM 2436 C CA . GLN A 1 298 ? -2.477 5.352 -15.339 1.00 90.94 298 GLN A CA 1
ATOM 2437 C C . GLN A 1 298 ? -1.371 5.830 -14.392 1.00 90.94 298 GLN A C 1
ATOM 2439 O O . GLN A 1 298 ? -0.681 6.798 -14.713 1.00 90.94 298 GLN A O 1
ATOM 2444 N N . GLU A 1 299 ? -1.180 5.144 -13.265 1.00 93.44 299 GLU A N 1
ATOM 2445 C CA . GLU A 1 299 ? -0.116 5.459 -12.316 1.00 93.44 299 GLU A CA 1
ATOM 2446 C C . GLU A 1 299 ? 1.265 5.261 -12.948 1.00 93.44 299 GLU A C 1
ATOM 2448 O O . GLU A 1 299 ? 2.075 6.179 -12.924 1.00 93.44 299 GLU A O 1
ATOM 2453 N N . LEU A 1 300 ? 1.518 4.124 -13.603 1.00 95.19 300 LEU A N 1
ATOM 2454 C CA . LEU A 1 300 ? 2.794 3.857 -14.277 1.00 95.19 300 LEU A CA 1
ATOM 2455 C C . LEU A 1 300 ? 3.108 4.894 -15.363 1.00 95.19 300 LEU A C 1
ATOM 2457 O O . LEU A 1 300 ? 4.251 5.320 -15.494 1.00 95.19 300 LEU A O 1
ATOM 2461 N N . ARG A 1 301 ? 2.096 5.352 -16.109 1.00 93.50 301 ARG A N 1
ATOM 2462 C CA . ARG A 1 301 ? 2.257 6.447 -17.079 1.00 93.50 301 ARG A CA 1
ATOM 2463 C C . ARG A 1 301 ? 2.653 7.755 -16.400 1.00 93.50 301 ARG A C 1
ATOM 2465 O O . ARG A 1 301 ? 3.554 8.425 -16.889 1.00 93.50 301 ARG A O 1
ATOM 2472 N N . GLY A 1 302 ? 2.018 8.090 -15.277 1.00 92.31 302 GLY A N 1
ATOM 2473 C CA . GLY A 1 302 ? 2.393 9.257 -14.476 1.00 92.31 302 GLY A CA 1
ATOM 2474 C C . GLY A 1 302 ? 3.825 9.157 -13.949 1.00 92.31 302 GLY A C 1
ATOM 2475 O O . GLY A 1 302 ? 4.588 10.113 -14.057 1.00 92.31 302 GLY A O 1
ATOM 2476 N N . GLN A 1 303 ? 4.220 7.977 -13.460 1.00 94.50 303 GLN A N 1
ATOM 2477 C CA . GLN A 1 303 ? 5.579 7.715 -12.982 1.00 94.50 303 GLN A CA 1
ATOM 2478 C C . GLN A 1 303 ? 6.628 7.804 -14.093 1.00 94.50 303 GLN A C 1
ATOM 2480 O O . GLN A 1 303 ? 7.732 8.281 -13.838 1.00 94.50 303 GLN A O 1
ATOM 2485 N N . ALA A 1 304 ? 6.281 7.392 -15.314 1.00 93.50 304 ALA A N 1
ATOM 2486 C CA . ALA A 1 304 ? 7.141 7.538 -16.480 1.00 93.50 304 ALA A CA 1
ATOM 2487 C C . ALA A 1 304 ? 7.285 9.002 -16.929 1.00 93.50 304 ALA A C 1
ATOM 2489 O O . ALA A 1 304 ? 8.364 9.387 -17.356 1.00 93.50 304 ALA A O 1
ATOM 2490 N N . SER A 1 305 ? 6.229 9.818 -16.849 1.00 91.38 305 SER A N 1
ATOM 2491 C CA . SER A 1 305 ? 6.249 11.173 -17.419 1.00 91.38 305 SER A CA 1
ATOM 2492 C C . SER A 1 305 ? 6.699 12.286 -16.468 1.00 91.38 305 SER A C 1
ATOM 2494 O O . SER A 1 305 ? 7.339 13.223 -16.920 1.00 91.38 305 SER A O 1
ATOM 2496 N N . ASP A 1 306 ? 6.281 12.238 -15.199 1.00 88.25 306 ASP A N 1
ATOM 2497 C CA . ASP A 1 306 ? 6.366 13.369 -14.241 1.00 88.25 306 ASP A CA 1
ATOM 2498 C C . ASP A 1 306 ? 6.687 12.900 -12.805 1.00 88.25 306 ASP A C 1
ATOM 2500 O O . ASP A 1 306 ? 6.773 13.683 -11.867 1.00 88.25 306 ASP A O 1
ATOM 2504 N N . GLY A 1 307 ? 6.783 11.585 -12.592 1.00 90.62 307 GLY A N 1
ATOM 2505 C CA . GLY A 1 307 ? 7.068 11.000 -11.286 1.00 90.62 307 GLY A CA 1
ATOM 2506 C C . GLY A 1 307 ? 8.526 10.584 -11.162 1.00 90.62 307 GLY A C 1
ATOM 2507 O O . GLY A 1 307 ? 9.452 11.370 -11.375 1.00 90.62 307 GLY A O 1
ATOM 2508 N N . TRP A 1 308 ? 8.726 9.313 -10.814 1.00 93.38 308 TRP A N 1
ATOM 2509 C CA . TRP A 1 308 ? 10.053 8.728 -10.635 1.00 93.38 308 TRP A CA 1
ATOM 2510 C C . TRP A 1 308 ? 10.994 8.998 -11.820 1.00 93.38 308 TRP A C 1
ATOM 2512 O O . TRP A 1 308 ? 12.139 9.394 -11.609 1.00 93.38 308 TRP A O 1
ATOM 2522 N N . ALA A 1 309 ? 10.524 8.831 -13.059 1.00 91.12 309 ALA A N 1
ATOM 2523 C CA . ALA A 1 309 ? 11.416 8.881 -14.212 1.00 91.12 309 ALA A CA 1
ATOM 2524 C C . ALA A 1 309 ? 11.844 10.301 -14.602 1.00 91.12 309 ALA A C 1
ATOM 2526 O O . ALA A 1 309 ? 12.971 10.465 -15.052 1.00 91.12 309 ALA A O 1
ATOM 2527 N N . GLU A 1 310 ? 11.013 11.324 -14.372 1.00 90.50 310 GLU A N 1
ATOM 2528 C CA . GLU A 1 310 ? 11.431 12.724 -14.559 1.00 90.50 310 GLU A CA 1
ATOM 2529 C C . GLU A 1 310 ? 12.552 13.076 -13.571 1.00 90.50 310 GLU A C 1
ATOM 2531 O O . GLU A 1 310 ? 13.539 13.727 -13.913 1.00 90.50 310 GLU A O 1
ATOM 2536 N N . SER A 1 311 ? 12.428 12.594 -12.331 1.00 91.38 311 SER A N 1
ATOM 2537 C CA . SER A 1 311 ? 13.461 12.796 -11.317 1.00 91.38 311 SER A CA 1
ATOM 2538 C C . SER A 1 311 ? 14.748 12.036 -11.659 1.00 91.38 311 SER A C 1
ATOM 2540 O O . SER A 1 311 ? 15.838 12.548 -11.408 1.00 91.38 311 SER A O 1
ATOM 2542 N N . PHE A 1 312 ? 14.641 10.844 -12.254 1.00 93.69 312 PHE A N 1
ATOM 2543 C CA . PHE A 1 312 ? 15.785 10.069 -12.740 1.00 93.69 312 PHE A CA 1
ATOM 2544 C C . PHE A 1 312 ? 16.474 10.732 -13.943 1.00 93.69 312 PHE A C 1
ATOM 2546 O O . PHE A 1 312 ? 17.696 10.849 -13.942 1.00 93.69 312 PHE A O 1
ATOM 2553 N N . GLU A 1 313 ? 15.709 11.240 -14.915 1.00 91.62 313 GLU A N 1
ATOM 2554 C CA . GLU A 1 313 ? 16.215 11.903 -16.129 1.00 91.62 313 GLU A CA 1
ATOM 2555 C C . GLU A 1 313 ? 17.136 13.090 -15.813 1.00 91.62 313 GLU A C 1
ATOM 2557 O O . GLU A 1 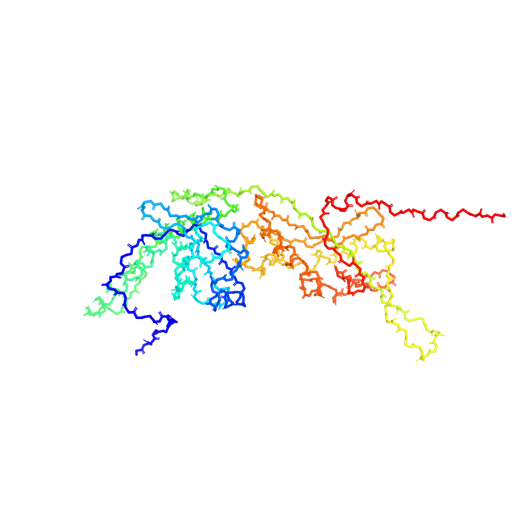313 ? 18.060 13.370 -16.567 1.00 91.62 313 GLU A O 1
ATOM 2562 N N . GLN A 1 314 ? 16.935 13.760 -14.676 1.00 88.25 314 GLN A N 1
ATOM 2563 C CA . GLN A 1 314 ? 17.763 14.889 -14.235 1.00 88.25 314 GLN A CA 1
ATOM 2564 C C . GLN A 1 314 ? 19.168 14.498 -13.741 1.00 88.25 314 GLN A C 1
ATOM 2566 O O . GLN A 1 314 ? 19.939 15.390 -13.389 1.00 88.25 314 GLN A O 1
ATOM 2571 N N . HIS A 1 315 ? 19.499 13.206 -13.672 1.00 91.38 315 HIS A N 1
ATOM 2572 C CA . HIS A 1 315 ? 20.790 12.724 -13.183 1.00 91.38 315 HIS A CA 1
ATOM 2573 C C . HIS A 1 315 ? 21.678 12.273 -14.340 1.00 91.38 315 HIS A C 1
ATOM 2575 O O . HIS A 1 315 ? 21.350 11.328 -15.058 1.00 91.38 315 HIS A O 1
ATOM 2581 N N . GLU A 1 316 ? 22.838 12.916 -14.487 1.00 92.44 316 GLU A N 1
ATOM 2582 C CA . GLU A 1 316 ? 23.818 12.526 -15.491 1.00 92.44 316 GLU A CA 1
ATOM 2583 C C . GLU A 1 316 ? 24.401 11.125 -15.234 1.00 92.44 316 GLU A C 1
ATOM 2585 O O . GLU A 1 316 ? 24.850 10.789 -14.133 1.00 92.44 316 GLU A O 1
ATOM 2590 N N . ILE A 1 317 ? 24.448 10.299 -16.281 1.00 94.81 317 ILE A N 1
ATOM 2591 C CA . ILE A 1 317 ? 25.135 9.006 -16.268 1.00 94.81 317 ILE A CA 1
ATOM 2592 C C . ILE A 1 317 ? 26.456 9.167 -17.017 1.00 94.81 317 ILE A C 1
ATOM 2594 O O . ILE A 1 317 ? 26.492 9.332 -18.238 1.00 94.81 317 ILE A O 1
ATOM 2598 N N . HIS A 1 318 ? 27.563 9.110 -16.280 1.00 92.50 318 HIS A N 1
ATOM 2599 C CA . HIS A 1 318 ? 28.893 9.298 -16.852 1.00 92.50 318 HIS A CA 1
ATOM 2600 C C . HIS A 1 318 ? 29.331 8.106 -17.708 1.00 92.50 318 HIS A 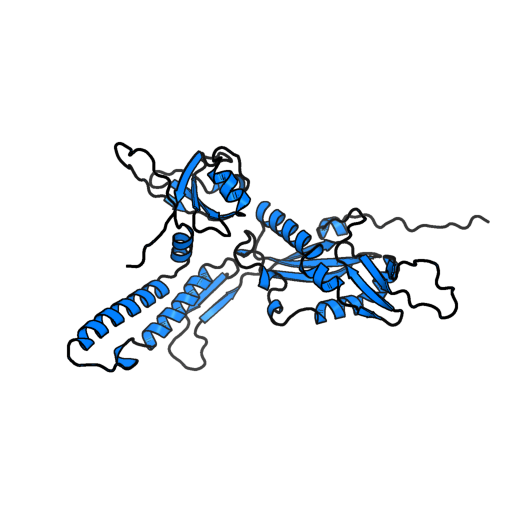C 1
ATOM 2602 O O . HIS A 1 318 ? 29.549 7.008 -17.189 1.00 92.50 318 HIS A O 1
ATOM 2608 N N . THR A 1 319 ? 29.570 8.343 -18.999 1.00 89.81 319 THR A N 1
ATOM 2609 C CA . THR A 1 319 ? 30.132 7.341 -19.921 1.00 89.81 319 THR A CA 1
ATOM 2610 C C . THR A 1 319 ? 31.475 7.794 -20.504 1.00 89.81 319 THR A C 1
ATOM 2612 O O . THR A 1 319 ? 31.928 8.930 -20.321 1.00 89.81 319 THR A O 1
ATOM 2615 N N . SER A 1 320 ? 32.159 6.908 -21.236 1.00 84.94 320 SER A N 1
ATOM 2616 C CA . SER A 1 320 ? 33.405 7.268 -21.926 1.00 84.94 320 SER A CA 1
ATOM 2617 C C . SER A 1 320 ? 33.211 8.314 -23.029 1.00 84.94 320 SER A C 1
ATOM 2619 O O . SER A 1 320 ? 34.134 9.091 -23.295 1.00 84.94 320 SER A O 1
ATOM 2621 N N . GLU A 1 321 ? 32.035 8.346 -23.659 1.00 84.31 321 GLU A N 1
ATOM 2622 C CA . GLU A 1 321 ? 31.763 9.182 -24.837 1.00 84.31 321 GLU A CA 1
ATOM 2623 C C . GLU A 1 321 ? 31.102 10.520 -24.490 1.00 84.31 321 GLU A C 1
ATOM 2625 O O . GLU A 1 321 ? 31.201 11.472 -25.256 1.00 84.31 321 GLU A O 1
ATOM 2630 N N . GLY A 1 322 ? 30.519 10.632 -23.300 1.00 86.81 322 GLY A N 1
ATOM 2631 C CA . GLY A 1 322 ? 29.788 11.808 -22.845 1.00 86.81 322 GLY A CA 1
ATOM 2632 C C . GLY A 1 322 ? 28.858 11.437 -21.701 1.00 86.81 322 GLY A C 1
ATOM 2633 O O . GLY A 1 322 ? 28.669 10.255 -21.411 1.00 86.81 322 GLY A O 1
ATOM 2634 N N . ASP A 1 323 ? 28.297 12.435 -21.043 1.00 93.06 323 ASP A N 1
ATOM 2635 C CA . ASP A 1 323 ? 27.260 12.185 -20.051 1.00 93.06 323 ASP A CA 1
ATOM 2636 C C . ASP A 1 323 ? 25.941 11.940 -20.789 1.00 93.06 323 ASP A C 1
ATOM 2638 O O . ASP A 1 323 ? 25.638 12.640 -21.761 1.00 93.06 323 ASP A O 1
ATOM 2642 N N . ILE A 1 324 ? 25.207 10.902 -20.384 1.00 94.62 324 ILE A N 1
ATOM 2643 C CA . ILE A 1 324 ? 23.904 10.564 -20.963 1.00 94.62 324 ILE A CA 1
ATOM 2644 C C . ILE A 1 324 ? 22.782 10.795 -19.950 1.00 94.62 324 ILE A C 1
ATOM 2646 O O . ILE A 1 324 ? 22.971 10.594 -18.750 1.00 94.62 324 ILE A O 1
ATOM 2650 N N . TYR A 1 325 ? 21.613 11.173 -20.453 1.00 93.81 325 TYR A N 1
ATOM 2651 C CA . TYR A 1 325 ? 20.377 11.380 -19.704 1.00 93.81 325 TYR A CA 1
ATOM 2652 C C . TYR A 1 325 ? 19.307 10.458 -20.280 1.00 93.81 325 TYR A C 1
ATOM 2654 O O . TYR A 1 325 ? 19.129 10.398 -21.500 1.00 93.81 325 TYR A O 1
ATOM 2662 N N . VAL A 1 326 ? 18.627 9.706 -19.417 1.00 94.25 326 VAL A N 1
ATOM 2663 C CA . VAL A 1 326 ? 17.687 8.653 -19.821 1.00 94.25 326 VAL A CA 1
ATOM 2664 C C . VAL A 1 326 ? 16.288 9.017 -19.360 1.00 94.25 326 VAL A C 1
ATOM 2666 O O . VAL A 1 326 ? 16.031 9.106 -18.162 1.00 94.25 326 VAL A O 1
ATOM 2669 N N . SER A 1 327 ? 15.373 9.147 -20.313 1.00 93.06 327 SER A N 1
ATOM 2670 C CA . SER A 1 327 ? 13.953 9.345 -20.059 1.00 93.06 327 SER A CA 1
ATOM 2671 C C . SER A 1 327 ? 13.160 8.080 -20.375 1.00 93.06 327 SER A C 1
ATOM 2673 O O . SER A 1 327 ? 13.354 7.446 -21.417 1.00 93.06 327 SER A O 1
ATOM 2675 N N . PHE A 1 328 ? 12.230 7.725 -19.488 1.00 94.00 328 PHE A N 1
ATOM 2676 C CA . PHE A 1 328 ? 11.257 6.644 -19.712 1.00 94.00 328 PHE A CA 1
ATOM 2677 C C . PHE A 1 328 ? 10.018 7.140 -20.468 1.00 94.00 328 PHE A C 1
ATOM 2679 O O . PHE A 1 328 ? 9.073 6.375 -20.679 1.00 94.00 328 PHE A O 1
ATOM 2686 N N . TYR A 1 329 ? 9.996 8.413 -20.865 1.00 89.62 329 TYR A N 1
ATOM 2687 C CA . TYR A 1 329 ? 8.867 9.035 -21.531 1.00 89.62 329 TYR A CA 1
ATOM 2688 C C . TYR A 1 329 ? 9.325 9.889 -22.708 1.00 89.62 329 TYR A C 1
ATOM 2690 O O . TYR A 1 329 ? 10.298 10.629 -22.624 1.00 89.62 329 TYR A O 1
ATOM 2698 N N . ASP A 1 330 ? 8.599 9.805 -23.822 1.00 79.50 330 ASP A N 1
ATOM 2699 C CA . ASP A 1 330 ? 8.851 10.657 -24.979 1.00 79.50 330 ASP A CA 1
ATOM 2700 C C . ASP A 1 330 ? 7.625 11.522 -25.281 1.00 79.50 330 ASP A C 1
ATOM 2702 O O . ASP A 1 330 ? 6.543 11.037 -25.610 1.00 79.50 330 ASP A O 1
ATOM 2706 N N . THR A 1 331 ? 7.816 12.838 -25.188 1.00 61.72 331 THR A N 1
ATOM 2707 C CA . THR A 1 331 ? 6.800 13.851 -25.507 1.00 61.72 331 THR A CA 1
ATOM 2708 C C . THR A 1 331 ? 6.651 14.099 -27.013 1.00 61.72 331 THR A C 1
ATOM 2710 O O . THR A 1 331 ? 5.716 14.789 -27.428 1.00 61.72 331 THR A O 1
ATOM 2713 N N . CYS A 1 332 ? 7.553 13.553 -27.837 1.00 57.59 332 CYS A N 1
ATOM 2714 C CA . CYS A 1 332 ? 7.700 13.879 -29.257 1.00 57.59 332 CYS A CA 1
ATOM 2715 C C . CYS A 1 332 ? 7.089 12.818 -30.194 1.00 57.59 332 CYS A C 1
ATOM 2717 O O . CYS A 1 332 ? 6.802 13.127 -31.356 1.00 57.59 332 CYS A O 1
ATOM 2719 N N . GLY A 1 333 ? 6.880 11.591 -29.706 1.00 61.66 333 GLY A N 1
ATOM 2720 C CA . GLY A 1 333 ? 6.474 10.425 -30.492 1.00 61.66 333 GLY A CA 1
ATOM 2721 C C . GLY A 1 333 ? 5.174 9.740 -30.051 1.00 61.66 333 GLY A C 1
ATOM 2722 O O . GLY A 1 333 ? 4.400 10.232 -29.231 1.00 61.66 333 GLY A O 1
ATOM 2723 N N . ALA A 1 334 ? 4.916 8.568 -30.641 1.00 67.00 334 ALA A N 1
ATOM 2724 C CA . ALA A 1 334 ? 3.847 7.657 -30.232 1.00 67.00 334 ALA A CA 1
ATOM 2725 C C . ALA A 1 334 ? 4.327 6.801 -29.048 1.00 67.00 334 ALA A C 1
ATOM 2727 O O . ALA A 1 334 ? 4.585 5.609 -29.203 1.00 67.00 334 ALA A O 1
ATOM 2728 N N . TRP A 1 335 ? 4.519 7.428 -27.886 1.00 86.19 335 TRP A N 1
ATOM 2729 C CA . TRP A 1 335 ? 4.880 6.710 -26.667 1.00 86.19 335 TRP A CA 1
ATOM 2730 C C . TRP A 1 335 ? 3.681 5.898 -26.164 1.00 86.19 335 TRP A C 1
ATOM 2732 O O . TRP A 1 335 ? 2.572 6.420 -26.023 1.00 86.19 335 TRP A O 1
ATOM 2742 N N . GLU A 1 336 ? 3.901 4.615 -25.889 1.00 87.12 336 GLU A N 1
ATOM 2743 C CA . GLU A 1 336 ? 2.891 3.722 -25.331 1.00 87.12 336 GLU A CA 1
ATOM 2744 C C . GLU A 1 336 ? 3.526 2.788 -24.300 1.00 87.12 336 GLU A C 1
ATOM 2746 O O . GLU A 1 336 ? 4.634 2.281 -24.488 1.00 87.12 336 GLU A O 1
ATOM 2751 N N . LEU A 1 337 ? 2.794 2.566 -23.208 1.00 91.31 337 LEU A N 1
ATOM 2752 C CA . LEU A 1 337 ? 3.120 1.565 -22.205 1.00 91.31 337 LEU A CA 1
ATOM 2753 C C . LEU A 1 337 ? 2.502 0.234 -22.643 1.00 91.31 337 LEU A C 1
ATOM 2755 O O . LEU A 1 337 ? 1.278 0.118 -22.691 1.00 91.31 337 LEU A O 1
ATOM 2759 N N . MET A 1 338 ? 3.349 -0.735 -22.971 1.00 92.12 338 MET A N 1
ATOM 2760 C CA . MET A 1 338 ? 2.973 -2.025 -23.547 1.00 92.12 338 MET A CA 1
ATOM 2761 C C . MET A 1 338 ? 3.129 -3.151 -22.531 1.00 92.12 338 MET A C 1
ATOM 2763 O O . MET A 1 338 ? 4.031 -3.149 -21.697 1.00 92.12 338 MET A O 1
ATOM 2767 N N . THR A 1 339 ? 2.289 -4.166 -22.636 1.00 91.94 339 THR A N 1
ATOM 2768 C CA . THR A 1 339 ? 2.439 -5.422 -21.900 1.00 91.94 339 THR A CA 1
ATOM 2769 C C . THR A 1 339 ? 3.536 -6.298 -22.495 1.00 91.94 339 THR A C 1
ATOM 2771 O O . THR A 1 339 ? 3.912 -6.174 -23.663 1.00 91.94 339 THR A O 1
ATOM 2774 N N . GLU A 1 340 ? 4.018 -7.259 -21.708 1.00 88.88 340 GLU A N 1
ATOM 2775 C CA . GLU A 1 340 ? 4.978 -8.254 -22.193 1.00 88.88 340 GLU A CA 1
ATOM 2776 C C . GLU A 1 340 ? 4.458 -9.034 -23.424 1.00 88.88 340 GLU A C 1
ATOM 2778 O O . GLU A 1 340 ? 5.224 -9.350 -24.338 1.00 88.88 340 GLU A O 1
ATOM 2783 N N . GLU A 1 341 ? 3.155 -9.331 -23.485 1.00 87.62 341 GLU A N 1
ATOM 2784 C CA . GLU A 1 341 ? 2.543 -10.026 -24.625 1.00 87.62 341 GLU A CA 1
ATOM 2785 C C . GLU A 1 341 ? 2.543 -9.168 -25.896 1.00 87.62 341 GLU A C 1
ATOM 2787 O O . GLU A 1 341 ? 2.877 -9.668 -26.972 1.00 87.62 341 GLU A O 1
ATOM 2792 N N . GLU A 1 342 ? 2.217 -7.878 -25.779 1.00 88.50 342 GLU A N 1
ATOM 2793 C CA . GLU A 1 342 ? 2.217 -6.931 -26.901 1.00 88.50 342 GLU A CA 1
ATOM 2794 C C . GLU A 1 342 ? 3.623 -6.723 -27.458 1.00 88.50 342 GLU A C 1
ATOM 2796 O O . GLU A 1 342 ? 3.819 -6.749 -28.674 1.00 88.50 342 GLU A O 1
ATOM 2801 N N . VAL A 1 343 ? 4.616 -6.611 -26.574 1.00 86.94 343 VAL A N 1
ATOM 2802 C CA . VAL A 1 343 ? 6.021 -6.490 -26.966 1.00 86.94 343 VAL A CA 1
ATOM 2803 C C . VAL A 1 343 ? 6.506 -7.737 -27.707 1.00 86.94 343 VAL A C 1
ATOM 2805 O O . VAL A 1 343 ? 7.164 -7.616 -28.738 1.00 86.94 343 VAL A O 1
ATOM 2808 N N . LYS A 1 344 ? 6.146 -8.938 -27.239 1.00 82.12 344 LYS A N 1
ATOM 2809 C CA . LYS A 1 344 ? 6.494 -10.206 -27.910 1.00 82.12 344 LYS A CA 1
ATOM 2810 C C . LYS A 1 344 ? 5.739 -10.422 -29.226 1.00 82.12 344 LYS A C 1
ATOM 2812 O O . LYS A 1 344 ? 6.197 -11.194 -30.068 1.00 82.12 344 LYS A O 1
ATOM 2817 N N . ALA A 1 345 ? 4.572 -9.801 -29.390 1.00 77.88 345 ALA A N 1
ATOM 2818 C CA . ALA A 1 345 ? 3.754 -9.898 -30.596 1.00 77.88 345 ALA A CA 1
ATOM 2819 C C . ALA A 1 345 ? 4.132 -8.871 -31.678 1.00 77.88 345 ALA A C 1
ATOM 2821 O O . ALA A 1 345 ? 3.729 -9.037 -32.835 1.00 77.88 345 ALA A O 1
ATOM 2822 N N . ALA A 1 346 ? 4.885 -7.823 -31.328 1.00 68.12 346 ALA A N 1
ATOM 2823 C CA . ALA A 1 346 ? 5.355 -6.825 -32.277 1.00 68.12 346 ALA A CA 1
ATOM 2824 C C . ALA A 1 346 ? 6.319 -7.465 -33.302 1.00 68.12 346 ALA A C 1
ATOM 2826 O O . ALA A 1 346 ? 7.247 -8.178 -32.916 1.00 68.12 346 ALA A O 1
ATOM 2827 N N . PRO A 1 347 ? 6.116 -7.263 -34.618 1.00 52.59 347 PRO A N 1
ATOM 2828 C CA . PRO A 1 347 ? 7.032 -7.785 -35.625 1.00 52.59 347 PRO A CA 1
ATOM 2829 C C . PRO A 1 347 ? 8.396 -7.089 -35.522 1.00 52.59 347 PRO A C 1
ATOM 2831 O O . PRO A 1 347 ? 8.447 -5.864 -35.423 1.00 52.59 347 PRO A O 1
ATOM 2834 N N . GLU A 1 348 ? 9.486 -7.860 -35.604 1.00 50.34 348 GLU A N 1
ATOM 2835 C CA . GLU A 1 348 ? 10.838 -7.321 -35.797 1.00 50.34 348 GLU A CA 1
ATOM 2836 C C . GLU A 1 348 ? 10.831 -6.372 -37.008 1.00 50.34 348 GLU A C 1
ATOM 2838 O O . GLU A 1 348 ? 10.367 -6.733 -38.099 1.00 50.34 348 GLU A O 1
ATOM 2843 N N . SER A 1 349 ? 11.297 -5.138 -36.806 1.00 42.91 349 SER A N 1
ATOM 2844 C CA . SER A 1 349 ? 11.460 -4.137 -37.861 1.00 42.91 349 SER A CA 1
ATOM 2845 C C . SER A 1 349 ? 12.230 -4.753 -39.037 1.00 42.91 349 SER A C 1
ATOM 2847 O O . SER A 1 349 ? 13.240 -5.421 -38.813 1.00 42.91 349 SER A O 1
ATOM 2849 N N . PRO A 1 350 ? 11.807 -4.570 -40.301 1.00 37.50 350 PRO A N 1
ATOM 2850 C CA . PRO A 1 350 ? 12.530 -5.155 -41.416 1.00 37.50 350 PRO A CA 1
ATOM 2851 C C . PRO A 1 350 ? 13.911 -4.504 -41.514 1.00 37.50 350 PRO A C 1
ATOM 2853 O O . PRO A 1 350 ? 14.013 -3.309 -41.780 1.00 37.50 350 PRO A O 1
ATOM 2856 N N . SER A 1 351 ? 14.961 -5.307 -41.329 1.00 36.22 351 SER A N 1
ATOM 2857 C CA . SER A 1 351 ? 16.345 -4.929 -41.610 1.00 36.22 351 SER A CA 1
ATOM 2858 C C . SER A 1 351 ? 16.423 -4.285 -42.997 1.00 36.22 351 SER A C 1
ATOM 2860 O O . SER A 1 351 ? 16.039 -4.922 -43.988 1.00 36.22 351 SER A O 1
ATOM 2862 N N . GLU A 1 352 ? 16.902 -3.044 -43.089 1.00 39.12 352 GLU A N 1
ATOM 2863 C CA . GLU A 1 352 ? 17.170 -2.397 -44.372 1.00 39.12 352 GLU A CA 1
ATOM 2864 C C . GLU A 1 352 ? 18.288 -3.155 -45.103 1.00 39.12 352 GLU A C 1
ATOM 2866 O O . GLU A 1 352 ? 19.478 -2.898 -44.934 1.00 39.12 352 GLU A O 1
ATOM 2871 N N . ASP A 1 353 ? 17.904 -4.118 -45.942 1.00 36.78 353 ASP A N 1
ATOM 2872 C CA . ASP A 1 353 ? 18.799 -4.736 -46.913 1.00 36.78 353 ASP A CA 1
ATOM 2873 C C . ASP A 1 353 ? 19.088 -3.703 -48.015 1.00 36.78 353 ASP A C 1
ATOM 2875 O O . ASP A 1 353 ? 18.414 -3.636 -49.050 1.00 36.78 353 ASP A O 1
ATOM 2879 N N . ILE A 1 354 ? 20.085 -2.843 -47.778 1.00 41.06 354 ILE A N 1
ATOM 2880 C CA . ILE A 1 354 ? 20.673 -1.983 -48.808 1.00 41.06 354 ILE A CA 1
ATOM 2881 C C . ILE A 1 354 ? 21.497 -2.884 -49.734 1.00 41.06 354 ILE A C 1
ATOM 2883 O O . ILE A 1 354 ? 22.728 -2.944 -49.703 1.00 41.06 354 ILE A O 1
ATOM 2887 N N . GLY A 1 355 ? 20.787 -3.594 -50.608 1.00 38.28 355 GLY A N 1
ATOM 2888 C CA . GLY A 1 355 ? 21.364 -4.277 -51.749 1.00 38.28 355 GLY A CA 1
ATOM 2889 C C . GLY A 1 355 ? 22.021 -3.261 -52.681 1.00 38.28 355 GLY A C 1
ATOM 2890 O O . GLY A 1 355 ? 21.349 -2.613 -53.488 1.00 38.28 355 GLY A O 1
ATOM 2891 N N . MET A 1 356 ? 23.350 -3.153 -52.589 1.00 42.03 356 MET A N 1
ATOM 2892 C CA . MET A 1 356 ? 24.220 -2.526 -53.585 1.00 42.03 356 MET A CA 1
ATOM 2893 C C . MET A 1 356 ? 23.793 -2.944 -55.000 1.00 42.03 356 MET A C 1
ATOM 2895 O O . MET A 1 356 ? 24.012 -4.080 -55.427 1.00 42.03 356 MET A O 1
ATOM 2899 N N . ARG A 1 357 ? 23.232 -2.007 -55.768 1.00 37.72 357 ARG A N 1
ATOM 2900 C CA . ARG A 1 357 ? 23.192 -2.114 -57.228 1.00 37.72 357 ARG A CA 1
ATOM 2901 C C . ARG A 1 357 ? 24.462 -1.487 -57.794 1.00 37.72 357 ARG A C 1
ATOM 2903 O O . ARG A 1 357 ? 24.615 -0.269 -57.752 1.00 37.72 357 ARG A O 1
ATOM 2910 N N . MET A 1 358 ? 25.354 -2.351 -58.283 1.00 35.44 358 MET A N 1
ATOM 2911 C CA . MET A 1 358 ? 26.387 -2.007 -59.269 1.00 35.44 358 MET A CA 1
ATOM 2912 C C . MET A 1 358 ? 25.771 -1.587 -60.602 1.00 35.44 358 MET A C 1
ATOM 2914 O O . MET A 1 358 ? 24.696 -2.133 -60.951 1.00 35.44 358 MET A O 1
#

Organism: Ruminococcus flavefaciens (NCBI:txid1265)

Sequence (358 aa):
MNKFYMNGKLIHKASDHNTKRCEVEKWVFLPHSDFERLKANPYQEHEAITAARDLMYEDNNAYHCIMLLDEYGEDGLLIEAEGFDYPRLSMFVPDAKSIYERYQTSEPELKLHDMIKDTVEKIAELAHTDKTDFTSADMIDMDEVESLVKNAIVQQLAQRYDIKMAKNTDIGVDFQPDIHVEAEKLTELKFYCPLKVQREIRPSFDEDEDEFFEDTEELSDFEVLEYESEISGAIEAYQSDEEENRGIMAYLGDRKRFADKVYSIFPSVENVGDRLMGVFTCQICGELDSYEYDELLQELRGQASDGWAESFEQHEIHTSEGDIYVSFYDTCGAWELMTEEEVKAAPESPSEDIGMRM

Secondary structure (DSSP, 8-state):
-PPP-------PPPS-----EEEEEEEEEE-HHHHHHHHH-TTS--HHHHHTGGG-EE-SSEEEEEEEEESS-S-EEEEE-TTSSS-SEEEEETTHHHHHHHHHS-HHHHHHHHHHHHHHHHHHHHHTTT-----HHHH--HHHHHHHHHHHHHHHHTT-TTEEEEEE---S-TTS-SEEEEEPPEEEEEEEEE-EEEEE-PPPTTS-TT----SEEEPPHHHHHHTHHHHHHHHHHH--GGGTTTBTHHHHGGGSTTTTTEEEEEEEEEEETTEEEEEEEEEEES---HHHHHHHHHHHHHHHHTSHHHHHHTS-EE-SS-EEEEES--SSS----EEHHHHHHSPPPPP-------

pLDDT: mean 87.29, std 12.49, range [35.44, 97.88]